Protein AF-A0A177WRK8-F1 (afdb_monomer)

Structure (mmCIF, N/CA/C/O backbone):
data_AF-A0A177WRK8-F1
#
_entry.id   AF-A0A177WRK8-F1
#
loop_
_atom_site.group_PDB
_atom_site.id
_atom_site.type_symbol
_atom_site.label_atom_id
_atom_site.label_alt_id
_atom_site.label_comp_id
_atom_site.label_asym_id
_atom_site.label_entity_id
_atom_site.label_seq_id
_atom_site.pdbx_PDB_ins_code
_atom_site.Cartn_x
_atom_site.Cartn_y
_atom_site.Cartn_z
_atom_site.occupancy
_atom_site.B_iso_or_equiv
_atom_site.auth_seq_id
_atom_site.auth_comp_id
_atom_site.auth_asym_id
_atom_site.auth_atom_id
_atom_site.pdbx_PDB_model_num
ATOM 1 N N . MET A 1 1 ? 26.943 22.072 -4.163 1.00 56.62 1 MET A N 1
ATOM 2 C CA . MET A 1 1 ? 25.562 22.536 -4.435 1.00 56.62 1 MET A CA 1
ATOM 3 C C . MET A 1 1 ? 25.275 22.579 -5.939 1.00 56.62 1 MET A C 1
ATOM 5 O O . MET A 1 1 ? 24.301 21.960 -6.337 1.00 56.62 1 MET A O 1
ATOM 9 N N . ALA A 1 2 ? 26.162 23.154 -6.769 1.00 59.19 2 ALA A N 1
ATOM 10 C CA . ALA A 1 2 ? 26.067 23.141 -8.243 1.00 59.19 2 ALA A CA 1
ATOM 11 C C . ALA A 1 2 ? 25.818 21.743 -8.858 1.00 59.19 2 ALA A C 1
ATOM 13 O O . ALA A 1 2 ? 24.831 21.548 -9.555 1.00 59.19 2 ALA A O 1
ATOM 14 N N . CYS A 1 3 ? 26.596 20.730 -8.455 1.00 67.50 3 CYS A N 1
ATOM 15 C CA . CYS A 1 3 ? 26.455 19.350 -8.950 1.00 67.50 3 CYS A CA 1
ATOM 16 C C . CYS A 1 3 ? 25.065 18.708 -8.704 1.00 67.50 3 CYS A C 1
ATOM 18 O O . CYS A 1 3 ? 24.633 17.855 -9.474 1.00 67.50 3 CYS A O 1
ATOM 20 N N . LYS A 1 4 ? 24.327 19.103 -7.650 1.00 73.62 4 LYS A N 1
ATOM 21 C CA . LYS A 1 4 ? 22.966 18.576 -7.406 1.00 73.62 4 LYS A CA 1
ATOM 22 C C . LYS A 1 4 ? 21.934 19.202 -8.348 1.00 73.62 4 LYS A C 1
ATOM 24 O O . LYS A 1 4 ? 21.029 18.505 -8.789 1.00 73.62 4 LYS A O 1
ATOM 29 N N . ILE A 1 5 ? 22.088 20.491 -8.654 1.00 78.62 5 ILE A N 1
ATOM 30 C CA . ILE A 1 5 ? 21.199 21.219 -9.568 1.00 78.62 5 ILE A CA 1
ATOM 31 C C . ILE A 1 5 ? 21.404 20.715 -10.998 1.00 78.62 5 ILE A C 1
ATOM 33 O O . ILE A 1 5 ? 20.427 20.397 -11.666 1.00 78.62 5 ILE A O 1
ATOM 37 N N . GLU A 1 6 ? 22.656 20.536 -11.420 1.00 81.06 6 GLU A N 1
ATOM 38 C CA . GLU A 1 6 ? 22.997 19.972 -12.734 1.00 81.06 6 GLU A CA 1
ATOM 39 C C . GLU A 1 6 ? 22.408 18.567 -12.927 1.00 81.06 6 GLU A C 1
ATOM 41 O O . GLU A 1 6 ? 21.813 18.281 -13.961 1.00 81.06 6 GLU A O 1
ATOM 46 N N . ARG A 1 7 ? 22.493 17.700 -11.907 1.00 79.62 7 ARG A N 1
ATOM 47 C CA . ARG A 1 7 ? 21.877 16.361 -11.948 1.00 79.62 7 ARG A CA 1
ATOM 48 C C . ARG A 1 7 ? 20.354 16.416 -12.051 1.00 79.62 7 ARG A C 1
ATOM 50 O O . ARG A 1 7 ? 19.774 15.654 -12.816 1.00 79.62 7 ARG A O 1
ATOM 57 N N . ALA A 1 8 ? 19.708 17.307 -11.300 1.00 80.69 8 ALA A N 1
ATOM 58 C CA . ALA A 1 8 ? 18.258 17.475 -11.359 1.00 80.69 8 ALA A CA 1
ATOM 59 C C . ALA A 1 8 ? 17.800 18.015 -12.726 1.00 80.69 8 ALA A C 1
ATOM 61 O O . ALA A 1 8 ? 16.810 17.535 -13.272 1.00 80.69 8 ALA A O 1
ATOM 62 N N . GLN A 1 9 ? 18.550 18.952 -13.312 1.00 83.69 9 GLN A N 1
ATOM 63 C CA . GLN A 1 9 ? 18.299 19.461 -14.663 1.00 83.69 9 GLN A CA 1
ATOM 64 C C . GLN A 1 9 ? 18.492 18.380 -15.728 1.00 83.69 9 GLN A C 1
ATOM 66 O O . GLN A 1 9 ? 17.646 18.248 -16.608 1.00 83.69 9 GLN A O 1
ATOM 71 N N . ALA A 1 10 ? 19.554 17.575 -15.627 1.00 82.69 10 ALA A N 1
ATOM 72 C CA . ALA A 1 10 ? 19.783 16.448 -16.527 1.00 82.69 10 ALA A CA 1
ATOM 73 C C . ALA A 1 10 ? 18.657 15.405 -16.430 1.00 82.69 10 ALA A C 1
ATOM 75 O O . ALA A 1 10 ? 18.170 14.934 -17.452 1.00 82.69 10 ALA A O 1
ATOM 76 N N . GLY A 1 11 ? 18.188 15.091 -15.217 1.00 82.81 11 GLY A N 1
ATOM 77 C CA . GLY A 1 11 ? 17.039 14.207 -15.011 1.00 82.81 11 GLY A CA 1
ATOM 78 C C . GLY A 1 11 ? 15.747 14.758 -15.621 1.00 82.81 11 GLY A C 1
ATOM 79 O O . GLY A 1 11 ? 15.029 14.026 -16.296 1.00 82.81 11 GLY A O 1
ATOM 80 N N . TYR A 1 12 ? 15.478 16.055 -15.444 1.00 84.12 12 TYR A N 1
ATOM 81 C CA . TYR A 1 12 ? 14.313 16.714 -16.038 1.00 84.12 12 TYR A CA 1
ATOM 82 C C . TYR A 1 12 ? 14.371 16.729 -17.571 1.00 84.12 12 TYR A C 1
ATOM 84 O O . TYR A 1 12 ? 13.394 16.377 -18.225 1.00 84.12 12 TYR A O 1
ATOM 92 N N . ALA A 1 13 ? 15.520 17.085 -18.151 1.00 85.38 13 ALA A N 1
ATOM 93 C CA . ALA A 1 13 ? 15.722 17.039 -19.597 1.00 85.38 13 ALA A CA 1
ATOM 94 C C . ALA A 1 13 ? 15.538 15.615 -20.135 1.00 85.38 13 ALA A C 1
ATOM 96 O O . ALA A 1 13 ? 14.883 15.424 -21.157 1.00 85.38 13 ALA A O 1
ATOM 97 N N . ALA A 1 14 ? 16.048 14.617 -19.408 1.00 85.12 14 ALA A N 1
ATOM 98 C CA . ALA A 1 14 ? 15.935 13.235 -19.828 1.00 85.12 14 ALA A CA 1
ATOM 99 C C . ALA A 1 14 ? 14.491 12.718 -19.818 1.00 85.12 14 ALA A C 1
ATOM 101 O O . ALA A 1 14 ? 14.086 11.992 -20.723 1.00 85.12 14 ALA A O 1
ATOM 102 N N . LEU A 1 15 ? 13.707 13.132 -18.821 1.00 85.12 15 LEU A N 1
ATOM 103 C CA . LEU A 1 15 ? 12.277 12.855 -18.759 1.00 85.12 15 LEU A CA 1
ATOM 104 C C . LEU A 1 15 ? 11.545 13.467 -19.960 1.00 85.12 15 LEU A C 1
ATOM 106 O O . LEU A 1 15 ? 10.797 12.766 -20.630 1.00 85.12 15 LEU A O 1
ATOM 110 N N . GLN A 1 16 ? 11.790 14.743 -20.270 1.00 86.94 16 GLN A N 1
ATOM 111 C CA . GLN A 1 16 ? 11.165 15.417 -21.417 1.00 86.94 16 GLN A CA 1
ATOM 112 C C . GLN A 1 16 ? 11.519 14.736 -22.748 1.00 86.94 16 GLN A C 1
ATOM 114 O O . GLN A 1 16 ? 10.650 14.534 -23.595 1.00 86.94 16 GLN A O 1
ATOM 119 N N . GLU A 1 17 ? 12.779 14.327 -22.918 1.00 88.00 17 GLU A N 1
ATOM 120 C CA . GLU A 1 17 ? 13.219 13.585 -24.099 1.00 88.00 17 GLU A CA 1
ATOM 121 C C . GLU A 1 17 ? 12.503 12.232 -24.223 1.00 88.00 17 GLU A C 1
ATOM 123 O O . GLU A 1 17 ? 11.958 11.935 -25.287 1.00 88.00 17 GLU A O 1
ATOM 128 N N . ALA A 1 18 ? 12.434 11.446 -23.145 1.00 85.06 18 ALA A N 1
ATOM 129 C CA . ALA A 1 18 ? 11.716 10.171 -23.143 1.00 85.06 18 ALA A CA 1
ATOM 130 C C . ALA A 1 18 ? 10.221 10.351 -23.458 1.00 85.06 18 ALA A C 1
ATOM 132 O O . ALA A 1 18 ? 9.654 9.605 -24.253 1.00 85.06 18 ALA A O 1
ATOM 133 N N . LEU A 1 19 ? 9.576 11.387 -22.915 1.00 86.38 19 LEU A N 1
ATOM 134 C CA . LEU A 1 19 ? 8.173 11.688 -23.218 1.00 86.38 19 LEU A CA 1
ATOM 135 C C . LEU A 1 19 ? 7.946 12.059 -24.686 1.00 86.38 19 LEU A C 1
ATOM 137 O O . LEU A 1 19 ? 6.900 11.732 -25.233 1.00 86.38 19 LEU A O 1
ATOM 141 N N . SER A 1 20 ? 8.918 12.702 -25.335 1.00 86.69 20 SER A N 1
ATOM 142 C CA . SER A 1 20 ? 8.835 13.030 -26.765 1.00 86.69 20 SER A CA 1
ATOM 143 C C . SER A 1 20 ? 9.059 11.838 -27.701 1.00 86.69 20 SER A C 1
ATOM 145 O O . SER A 1 20 ? 8.644 11.891 -28.858 1.00 86.69 20 SER A O 1
ATOM 147 N N . LYS A 1 21 ? 9.735 10.787 -27.221 1.00 85.94 21 LYS A N 1
ATOM 148 C CA . LYS A 1 21 ? 10.104 9.597 -28.006 1.00 85.94 21 LYS A CA 1
ATOM 149 C C . LYS A 1 21 ? 9.149 8.423 -27.818 1.00 85.94 21 LYS A C 1
ATOM 151 O O . LYS A 1 21 ? 9.147 7.507 -28.634 1.00 85.94 21 LYS A O 1
ATOM 156 N N . THR A 1 22 ? 8.337 8.461 -26.768 1.00 83.12 22 THR A N 1
ATOM 157 C CA . THR A 1 22 ? 7.429 7.380 -26.379 1.00 83.12 22 THR A CA 1
ATOM 158 C C . THR A 1 22 ? 5.970 7.804 -26.498 1.00 83.12 22 THR A C 1
ATOM 160 O O . THR A 1 22 ? 5.644 8.986 -26.579 1.00 83.12 22 THR A O 1
ATOM 163 N N . THR A 1 23 ? 5.061 6.833 -26.442 1.00 84.69 23 THR A N 1
ATOM 164 C CA . THR A 1 23 ? 3.612 7.079 -26.365 1.00 84.69 23 THR A CA 1
ATOM 165 C C . THR A 1 23 ? 3.119 7.288 -24.929 1.00 84.69 23 THR A C 1
ATOM 167 O O . THR A 1 23 ? 1.916 7.405 -24.706 1.00 84.69 23 THR A O 1
ATOM 170 N N . ILE A 1 24 ? 4.012 7.370 -23.928 1.00 85.31 24 ILE A N 1
ATOM 171 C CA . ILE A 1 24 ? 3.623 7.440 -22.506 1.00 85.31 24 ILE A CA 1
ATOM 172 C C . ILE A 1 24 ? 2.673 8.621 -22.248 1.00 85.31 24 ILE A C 1
ATOM 174 O O . ILE A 1 24 ? 1.705 8.475 -21.502 1.00 85.31 24 ILE A O 1
ATOM 178 N N . MET A 1 25 ? 2.890 9.774 -22.895 1.00 86.94 25 MET A N 1
ATOM 179 C CA . MET A 1 25 ? 2.026 10.950 -22.719 1.00 86.94 25 MET A CA 1
ATOM 180 C C . MET A 1 25 ? 0.551 10.688 -23.055 1.00 86.94 25 MET A C 1
ATOM 182 O O . MET A 1 25 ? -0.331 11.349 -22.501 1.00 86.94 25 MET A O 1
ATOM 186 N N . GLU A 1 26 ? 0.253 9.739 -23.939 1.00 88.56 26 GLU A N 1
ATOM 187 C CA . GLU A 1 26 ? -1.121 9.382 -24.302 1.00 88.56 26 GLU A CA 1
ATOM 188 C C . GLU A 1 26 ? -1.837 8.661 -23.153 1.00 88.56 26 GLU A C 1
ATOM 190 O O . GLU A 1 26 ? -3.040 8.845 -22.968 1.00 88.56 26 GLU A O 1
ATOM 195 N N . HIS A 1 27 ? -1.083 7.930 -22.331 1.00 88.06 27 HIS A N 1
ATOM 196 C CA . HIS A 1 27 ? -1.581 7.131 -21.211 1.00 88.06 27 HIS A CA 1
ATOM 197 C C . HIS A 1 27 ? -1.542 7.854 -19.859 1.00 88.06 27 HIS A C 1
ATOM 199 O O . HIS A 1 27 ? -2.111 7.361 -18.889 1.00 88.06 27 HIS A O 1
ATOM 205 N N . MET A 1 28 ? -0.904 9.024 -19.791 1.00 89.62 28 MET A N 1
ATOM 206 C CA . MET A 1 28 ? -0.850 9.826 -18.570 1.00 89.62 28 MET A CA 1
ATOM 207 C C . MET A 1 28 ? -2.206 10.421 -18.200 1.00 89.62 28 MET A C 1
ATOM 209 O O . MET A 1 28 ? -2.956 10.908 -19.064 1.00 89.62 28 MET A O 1
ATOM 213 N N . THR A 1 29 ? -2.469 10.492 -16.899 1.00 89.56 29 THR A N 1
ATOM 214 C CA . THR A 1 29 ? -3.657 11.167 -16.382 1.00 89.56 29 THR A CA 1
ATOM 215 C C . THR A 1 29 ? -3.557 12.681 -16.493 1.00 89.56 29 THR A C 1
ATOM 217 O O . THR A 1 29 ? -2.502 13.257 -16.773 1.00 89.56 29 THR A O 1
ATOM 220 N N . LEU A 1 30 ? -4.685 13.360 -16.275 1.00 89.25 30 LEU A N 1
ATOM 221 C CA . LEU A 1 30 ? -4.719 14.822 -16.257 1.00 89.25 30 LEU A CA 1
ATOM 222 C C . LEU A 1 30 ? -3.813 15.393 -15.160 1.00 89.25 30 LEU A C 1
ATOM 224 O O . LEU A 1 30 ? -3.148 16.402 -15.391 1.00 89.25 30 LEU A O 1
ATOM 228 N N . ASN A 1 31 ? -3.739 14.725 -14.006 1.00 86.69 31 ASN A N 1
ATOM 229 C CA . ASN A 1 31 ? -2.892 15.143 -12.892 1.00 86.69 31 ASN A CA 1
ATOM 230 C C . ASN A 1 31 ? -1.401 15.000 -13.229 1.00 86.69 31 ASN A C 1
ATOM 232 O O . ASN A 1 31 ? -0.624 15.928 -13.005 1.00 86.69 31 ASN A O 1
ATOM 236 N N . GLU A 1 32 ? -1.005 13.875 -13.829 1.00 88.19 32 GLU A N 1
ATOM 237 C CA . GLU A 1 32 ? 0.378 13.636 -14.262 1.00 88.19 32 GLU A CA 1
ATOM 238 C C . GLU A 1 32 ? 0.806 14.641 -15.339 1.00 88.19 32 GLU A C 1
ATOM 240 O O . GLU A 1 32 ? 1.871 15.254 -15.237 1.00 88.19 32 GLU A O 1
ATOM 245 N N . LYS A 1 33 ? -0.062 14.893 -16.329 1.00 89.38 33 LYS A N 1
ATOM 246 C CA . LYS A 1 33 ? 0.166 15.907 -17.371 1.00 89.38 33 LYS A CA 1
ATOM 247 C C . LYS A 1 33 ? 0.335 17.300 -16.774 1.00 89.38 33 LYS A C 1
ATOM 249 O O . LYS A 1 33 ? 1.278 18.001 -17.137 1.00 89.38 33 LYS A O 1
ATOM 254 N N . ALA A 1 34 ? -0.542 17.692 -15.850 1.00 88.56 34 ALA A N 1
ATOM 255 C CA . ALA A 1 34 ? -0.470 18.994 -15.195 1.00 88.56 34 ALA A CA 1
ATOM 256 C C . ALA A 1 34 ? 0.845 19.170 -14.419 1.00 88.56 34 ALA A C 1
ATOM 258 O O . ALA A 1 34 ? 1.453 20.239 -14.475 1.00 88.56 34 ALA A O 1
ATOM 259 N N . LEU A 1 35 ? 1.318 18.119 -13.743 1.00 87.50 35 LEU A N 1
ATOM 260 C CA . LEU A 1 35 ? 2.579 18.150 -13.007 1.00 87.50 35 LEU A CA 1
ATOM 261 C C . LEU A 1 35 ? 3.792 18.309 -13.938 1.00 87.50 35 LEU A C 1
ATOM 263 O O . LEU A 1 35 ? 4.693 19.103 -13.657 1.00 87.50 35 LEU A O 1
ATOM 267 N N . LEU A 1 36 ? 3.806 17.593 -15.062 1.00 85.75 36 LEU A N 1
ATOM 268 C CA . LEU A 1 36 ? 4.903 17.618 -16.038 1.00 85.75 36 LEU A CA 1
ATOM 269 C C . LEU A 1 36 ? 4.973 18.908 -16.857 1.00 85.75 36 LEU A C 1
ATOM 271 O O . LEU A 1 36 ? 6.029 19.232 -17.396 1.00 85.75 36 LEU A O 1
ATOM 275 N N . GLN A 1 37 ? 3.868 19.649 -16.936 1.00 87.12 37 GLN A N 1
ATOM 276 C CA . GLN A 1 37 ? 3.818 20.972 -17.558 1.00 87.12 37 GLN A CA 1
ATOM 277 C C . GLN A 1 37 ? 4.362 22.084 -16.651 1.00 87.12 37 GLN A C 1
ATOM 279 O O . GLN A 1 37 ? 4.615 23.193 -17.130 1.00 87.12 37 GLN A O 1
ATOM 284 N N . LYS A 1 38 ? 4.554 21.824 -15.349 1.00 88.00 38 LYS A N 1
ATOM 285 C CA . LYS A 1 38 ? 5.164 22.802 -14.444 1.00 88.00 38 LYS A CA 1
ATOM 286 C C . LYS A 1 38 ? 6.634 23.015 -14.791 1.00 88.00 38 LYS A C 1
ATOM 288 O O . LYS A 1 38 ? 7.357 22.092 -15.155 1.00 88.00 38 LYS A O 1
ATOM 293 N N . GLN A 1 39 ? 7.086 24.255 -14.634 1.00 87.12 39 GLN A N 1
ATOM 294 C CA . GLN A 1 39 ? 8.479 24.617 -14.856 1.00 87.12 39 GLN A CA 1
ATOM 295 C C . GLN A 1 39 ? 9.412 23.872 -13.884 1.00 87.12 39 GLN A C 1
ATOM 297 O O . GLN A 1 39 ? 9.092 23.644 -12.718 1.00 87.12 39 GLN A O 1
ATOM 302 N N . PHE A 1 40 ? 10.614 23.526 -14.351 1.00 85.25 40 PHE A N 1
ATOM 303 C CA . PHE A 1 40 ? 11.642 22.947 -13.489 1.00 85.25 40 PHE A CA 1
ATOM 304 C C . PHE A 1 40 ? 11.870 23.803 -12.232 1.00 85.25 40 PHE A C 1
ATOM 306 O O . PHE A 1 40 ? 12.079 25.014 -12.318 1.00 85.25 40 PHE A O 1
ATOM 313 N N . GLY A 1 41 ? 11.862 23.155 -11.066 1.00 85.19 41 GLY A N 1
ATOM 314 C CA . GLY A 1 41 ? 12.078 23.809 -9.776 1.00 85.19 41 GLY A CA 1
ATOM 315 C C . GLY A 1 41 ? 10.854 24.521 -9.193 1.00 85.19 41 GLY A C 1
ATOM 316 O O . GLY A 1 41 ? 10.994 25.141 -8.143 1.00 85.19 41 GLY A O 1
ATOM 317 N N . THR A 1 42 ? 9.675 24.432 -9.824 1.00 89.69 42 THR A N 1
ATOM 318 C CA . THR A 1 42 ? 8.430 25.031 -9.301 1.00 89.69 42 THR A CA 1
ATOM 319 C C . THR A 1 42 ? 7.454 24.017 -8.708 1.00 89.69 42 THR A C 1
ATOM 321 O O . THR A 1 42 ? 6.344 24.389 -8.332 1.00 89.69 42 THR A O 1
ATOM 324 N N . TRP A 1 43 ? 7.858 22.747 -8.609 1.00 87.88 43 TRP A N 1
ATOM 325 C CA . TRP A 1 43 ? 7.095 21.738 -7.881 1.00 87.88 43 TRP A CA 1
ATOM 326 C C . TRP A 1 43 ? 7.069 22.084 -6.395 1.00 87.88 43 TRP A C 1
ATOM 328 O O . TRP A 1 43 ? 8.117 22.220 -5.757 1.00 87.88 43 TRP A O 1
ATOM 338 N N . ASP A 1 44 ? 5.868 22.215 -5.851 1.00 89.19 44 ASP A N 1
ATOM 339 C CA . ASP A 1 44 ? 5.661 22.461 -4.435 1.00 89.19 44 ASP A CA 1
ATOM 340 C C . ASP A 1 44 ? 5.604 21.133 -3.673 1.00 89.19 44 ASP A C 1
ATOM 342 O O . ASP A 1 44 ? 4.892 20.201 -4.042 1.00 89.19 44 ASP A O 1
ATOM 346 N N . ILE A 1 45 ? 6.364 21.027 -2.584 1.00 86.19 45 ILE A N 1
ATOM 347 C CA . ILE A 1 45 ? 6.456 19.766 -1.840 1.00 86.19 45 ILE A CA 1
ATOM 348 C C . ILE A 1 45 ? 5.099 19.400 -1.230 1.00 86.19 45 ILE A C 1
ATOM 350 O O . ILE A 1 45 ? 4.699 18.238 -1.288 1.00 86.19 45 ILE A O 1
ATOM 354 N N . ALA A 1 46 ? 4.394 20.376 -0.655 1.00 85.00 46 ALA A N 1
ATOM 355 C CA . ALA A 1 46 ? 3.177 20.134 0.112 1.00 85.00 46 ALA A CA 1
ATOM 356 C C . ALA A 1 46 ? 1.983 19.737 -0.766 1.00 85.00 46 ALA A C 1
ATOM 358 O O . ALA A 1 46 ? 1.128 18.975 -0.318 1.00 85.00 46 ALA A O 1
ATOM 359 N N . THR A 1 47 ? 1.925 20.243 -1.996 1.00 84.12 47 THR A N 1
ATOM 360 C CA . THR A 1 47 ? 0.808 20.027 -2.922 1.00 84.12 47 THR A CA 1
ATOM 361 C C . THR A 1 47 ? 1.142 19.041 -4.034 1.00 84.12 47 THR A C 1
ATOM 363 O O . THR A 1 47 ? 0.346 18.143 -4.286 1.00 84.12 47 THR A O 1
ATOM 366 N N . ASP A 1 48 ? 2.315 19.148 -4.660 1.00 87.06 48 ASP A N 1
ATOM 367 C CA . ASP A 1 48 ? 2.665 18.326 -5.820 1.00 87.06 48 ASP A CA 1
ATOM 368 C C . ASP A 1 48 ? 3.277 16.993 -5.405 1.00 87.06 48 ASP A C 1
ATOM 370 O O . ASP A 1 48 ? 2.786 15.930 -5.778 1.00 87.06 48 ASP A O 1
ATOM 374 N N . ILE A 1 49 ? 4.344 17.036 -4.602 1.00 84.62 49 ILE A N 1
ATOM 375 C CA . ILE A 1 49 ? 5.099 15.827 -4.250 1.00 84.62 49 ILE A CA 1
ATOM 376 C C . ILE A 1 49 ? 4.286 14.925 -3.331 1.00 84.62 49 ILE A C 1
ATOM 378 O O . ILE A 1 49 ? 4.181 13.729 -3.590 1.00 84.62 49 ILE A O 1
ATOM 382 N N . VAL A 1 50 ? 3.681 15.484 -2.279 1.00 82.44 50 VAL A N 1
ATOM 383 C CA . VAL A 1 50 ? 2.873 14.708 -1.324 1.00 82.44 50 VAL A CA 1
ATOM 384 C C . VAL A 1 50 ? 1.698 14.005 -2.011 1.00 82.44 50 VAL A C 1
ATOM 386 O O . VAL A 1 50 ? 1.351 12.895 -1.609 1.00 82.44 50 VAL A O 1
ATOM 389 N N . ALA A 1 51 ? 1.118 14.596 -3.062 1.00 78.06 51 ALA A N 1
ATOM 390 C CA . ALA A 1 51 ? 0.022 13.980 -3.807 1.00 78.06 51 ALA A CA 1
ATOM 391 C C . ALA A 1 51 ? 0.454 12.718 -4.572 1.00 78.06 51 ALA A C 1
ATOM 393 O O . ALA A 1 51 ? -0.330 11.779 -4.693 1.00 78.06 51 ALA A O 1
ATOM 394 N N . ILE A 1 52 ? 1.701 12.666 -5.054 1.00 84.06 52 ILE A N 1
ATOM 395 C CA . ILE A 1 52 ? 2.201 11.549 -5.870 1.00 84.06 52 ILE A CA 1
ATOM 396 C C . ILE A 1 52 ? 3.194 10.638 -5.146 1.00 84.06 52 ILE A C 1
ATOM 398 O O . ILE A 1 52 ? 3.540 9.591 -5.680 1.00 84.06 52 ILE A O 1
ATOM 402 N N . GLN A 1 53 ? 3.665 10.985 -3.945 1.00 84.50 53 GLN A N 1
ATOM 403 C CA . GLN A 1 53 ? 4.755 10.253 -3.286 1.00 84.50 53 GLN A CA 1
ATOM 404 C C . GLN A 1 53 ? 4.444 8.761 -3.092 1.00 84.50 53 GLN A C 1
ATOM 406 O O . GLN A 1 53 ? 5.329 7.921 -3.232 1.00 84.50 53 GLN A O 1
ATOM 411 N N . ASN A 1 54 ? 3.177 8.412 -2.846 1.00 87.50 54 ASN A N 1
ATOM 412 C CA . ASN A 1 54 ? 2.770 7.022 -2.630 1.00 87.50 54 ASN A CA 1
ATOM 413 C C . ASN A 1 54 ? 2.667 6.227 -3.941 1.00 87.50 54 ASN A C 1
ATOM 415 O O . ASN A 1 54 ? 2.497 5.011 -3.903 1.00 87.50 54 ASN A O 1
ATOM 419 N N . ARG A 1 55 ? 2.812 6.873 -5.109 1.00 90.69 55 ARG A N 1
ATOM 420 C CA . ARG A 1 55 ? 2.887 6.184 -6.405 1.00 90.69 55 ARG A CA 1
ATOM 421 C C . ARG A 1 55 ? 4.085 5.247 -6.486 1.00 90.69 55 ARG A C 1
ATOM 423 O O . ARG A 1 55 ? 4.030 4.309 -7.267 1.00 90.69 55 ARG A O 1
ATOM 430 N N . TRP A 1 56 ? 5.118 5.441 -5.664 1.00 93.69 56 TRP A N 1
ATOM 431 C CA . TRP A 1 56 ? 6.210 4.475 -5.536 1.00 93.69 56 TRP A CA 1
ATOM 432 C C . TRP A 1 56 ? 5.737 3.114 -5.023 1.00 93.69 56 TRP A C 1
ATOM 434 O O . TRP A 1 56 ? 6.189 2.088 -5.526 1.00 93.69 56 TRP A O 1
ATOM 444 N N . GLU A 1 57 ? 4.769 3.093 -4.103 1.00 96.38 57 GLU A N 1
ATOM 445 C CA . GLU A 1 57 ? 4.154 1.848 -3.643 1.00 96.38 57 GLU A CA 1
ATOM 446 C C . GLU A 1 57 ? 3.330 1.205 -4.756 1.00 96.38 57 GLU A C 1
ATOM 448 O O . GLU A 1 57 ? 3.481 0.016 -5.023 1.00 96.38 57 GLU A O 1
ATOM 453 N N . SER A 1 58 ? 2.521 1.996 -5.468 1.00 96.19 58 SER A N 1
ATOM 454 C CA . SER A 1 58 ? 1.767 1.497 -6.621 1.00 96.19 58 SER A CA 1
ATOM 455 C C . SER A 1 58 ? 2.693 0.961 -7.720 1.00 96.19 58 SER A C 1
ATOM 457 O O . SER A 1 58 ? 2.440 -0.111 -8.258 1.00 96.19 58 SER A O 1
ATOM 459 N N . PHE A 1 59 ? 3.796 1.652 -8.017 1.00 95.38 59 PHE A N 1
ATOM 460 C CA . PHE A 1 59 ? 4.790 1.215 -8.995 1.00 95.38 59 PHE A CA 1
ATOM 461 C C . PHE A 1 59 ? 5.442 -0.108 -8.585 1.00 95.38 59 PHE A C 1
ATOM 463 O O . PHE A 1 59 ? 5.507 -1.021 -9.404 1.00 95.38 59 PHE A O 1
ATOM 470 N N . GLY A 1 60 ? 5.839 -0.243 -7.314 1.00 97.06 60 GLY A N 1
ATOM 471 C CA . GLY A 1 60 ? 6.351 -1.494 -6.755 1.00 97.06 60 GLY A CA 1
ATOM 472 C C . GLY A 1 60 ? 5.380 -2.662 -6.928 1.00 97.06 60 GLY A C 1
ATOM 473 O O . GLY A 1 60 ? 5.785 -3.732 -7.380 1.00 97.06 60 GLY A O 1
ATOM 474 N N . MET A 1 61 ? 4.088 -2.443 -6.665 1.00 97.69 61 MET A N 1
ATOM 475 C CA . MET A 1 61 ? 3.050 -3.459 -6.880 1.00 97.69 61 MET A CA 1
ATOM 476 C C . MET A 1 61 ? 2.885 -3.837 -8.354 1.00 97.69 61 MET A C 1
ATOM 478 O O . MET A 1 61 ? 2.760 -5.019 -8.666 1.00 97.69 61 MET A O 1
ATOM 482 N N . LEU A 1 62 ? 2.903 -2.861 -9.267 1.00 95.69 62 LEU A N 1
ATOM 483 C CA . LEU A 1 62 ? 2.767 -3.122 -10.701 1.00 95.69 62 LEU A CA 1
ATOM 484 C C . LEU A 1 62 ? 3.953 -3.927 -11.242 1.00 95.69 62 LEU A C 1
ATOM 486 O O . LEU A 1 62 ? 3.754 -4.905 -11.958 1.00 95.69 62 LEU A O 1
ATOM 490 N N . ILE A 1 63 ? 5.186 -3.575 -10.870 1.00 95.19 63 ILE A N 1
ATOM 491 C CA . ILE A 1 63 ? 6.361 -4.321 -11.340 1.00 95.19 63 ILE A CA 1
ATOM 492 C C . ILE A 1 63 ? 6.525 -5.673 -10.634 1.00 95.19 63 ILE A C 1
ATOM 494 O O . ILE A 1 63 ? 7.114 -6.593 -11.204 1.00 95.19 63 ILE A O 1
ATOM 498 N N . TRP A 1 64 ? 5.977 -5.828 -9.426 1.00 96.94 64 TRP A N 1
ATOM 499 C CA . TRP A 1 64 ? 5.815 -7.135 -8.791 1.00 96.94 64 TRP A CA 1
ATOM 500 C C . TRP A 1 64 ? 4.811 -8.011 -9.553 1.00 96.94 64 TRP A C 1
ATOM 502 O O . TRP A 1 64 ? 5.109 -9.170 -9.840 1.00 96.94 64 TRP A O 1
ATOM 512 N N . ALA A 1 65 ? 3.665 -7.455 -9.961 1.00 96.44 65 ALA A N 1
ATOM 513 C CA . ALA A 1 65 ? 2.678 -8.173 -10.769 1.00 96.44 65 ALA A CA 1
ATOM 514 C C . ALA A 1 65 ? 3.253 -8.617 -12.129 1.00 96.44 65 ALA A C 1
ATOM 516 O O . ALA A 1 65 ? 2.814 -9.627 -12.681 1.00 96.44 65 ALA A O 1
ATOM 517 N N . LEU A 1 66 ? 4.270 -7.896 -12.618 1.00 94.88 66 LEU A N 1
ATOM 518 C CA . LEU A 1 66 ? 5.052 -8.219 -13.815 1.00 94.88 66 LEU A CA 1
ATOM 519 C C . LEU A 1 66 ? 6.268 -9.147 -13.560 1.00 94.88 66 LEU A C 1
ATOM 521 O O . LEU A 1 66 ? 7.157 -9.283 -14.408 1.00 94.88 66 LEU A O 1
ATOM 525 N N . CYS A 1 67 ? 6.363 -9.745 -12.368 1.00 94.31 67 CYS A N 1
ATOM 526 C CA . CYS A 1 67 ? 7.464 -10.610 -11.928 1.00 94.31 67 CYS A CA 1
ATOM 527 C C . CYS A 1 67 ? 8.875 -9.994 -12.057 1.00 94.31 67 CYS A C 1
ATOM 529 O O . CYS A 1 67 ? 9.868 -10.724 -12.068 1.00 94.31 67 CYS A O 1
ATOM 531 N N . ILE A 1 68 ? 8.989 -8.663 -12.133 1.00 93.62 68 ILE A N 1
ATOM 532 C CA . ILE A 1 68 ? 10.278 -7.956 -12.166 1.00 93.62 68 ILE A CA 1
ATOM 533 C C . ILE A 1 68 ? 10.867 -7.916 -10.754 1.00 93.62 68 ILE A C 1
ATOM 535 O O . ILE A 1 68 ? 12.032 -8.247 -10.531 1.00 93.62 68 ILE A O 1
ATOM 539 N N . VAL A 1 69 ? 10.035 -7.539 -9.782 1.00 93.75 69 VAL A N 1
ATOM 540 C CA . VAL A 1 69 ? 10.357 -7.621 -8.357 1.00 93.75 69 VAL A CA 1
ATOM 541 C C . VAL A 1 69 ? 9.728 -8.887 -7.793 1.00 93.75 69 VAL A C 1
ATOM 543 O O . VAL A 1 69 ? 8.544 -9.139 -7.984 1.00 93.75 69 VAL A O 1
ATOM 546 N N . LYS A 1 70 ? 10.527 -9.692 -7.091 1.00 89.31 70 LYS A N 1
ATOM 547 C CA . LYS A 1 70 ? 10.083 -10.995 -6.571 1.00 89.31 70 LYS A CA 1
ATOM 548 C C . LYS A 1 70 ? 9.319 -10.901 -5.257 1.00 89.31 70 LYS A C 1
ATOM 550 O O . LYS A 1 70 ? 8.469 -11.739 -4.986 1.00 89.31 70 LYS A O 1
ATOM 555 N N . GLU A 1 71 ? 9.636 -9.901 -4.443 1.00 91.62 71 GLU A N 1
ATOM 556 C CA . GLU A 1 71 ? 9.158 -9.805 -3.067 1.00 91.62 71 GLU A CA 1
ATOM 557 C C . GLU A 1 71 ? 8.579 -8.421 -2.793 1.00 91.62 71 GLU A C 1
ATOM 559 O O . GLU A 1 71 ? 9.158 -7.401 -3.167 1.00 91.62 71 GLU A O 1
ATOM 564 N N . ILE A 1 72 ? 7.436 -8.404 -2.112 1.00 95.06 72 ILE A N 1
ATOM 565 C CA . ILE A 1 72 ? 6.812 -7.185 -1.603 1.00 95.06 72 ILE A CA 1
ATOM 566 C C . ILE A 1 72 ? 7.334 -6.967 -0.179 1.00 95.06 72 ILE A C 1
ATOM 568 O O . ILE A 1 72 ? 7.125 -7.847 0.664 1.00 95.06 72 ILE A O 1
ATOM 572 N N . PRO A 1 73 ? 7.965 -5.819 0.126 1.00 94.00 73 PRO A N 1
ATOM 573 C CA . PRO A 1 73 ? 8.421 -5.518 1.477 1.00 94.00 73 PRO A CA 1
ATOM 574 C C . PRO A 1 73 ? 7.273 -5.568 2.488 1.00 94.00 73 PRO A C 1
ATOM 576 O O . PRO A 1 73 ? 6.173 -5.061 2.241 1.00 94.00 73 PRO A O 1
ATOM 579 N N . GLU A 1 74 ? 7.512 -6.184 3.643 1.00 89.88 74 GLU A N 1
ATOM 580 C CA . GLU A 1 74 ? 6.500 -6.263 4.694 1.00 89.88 74 GLU A CA 1
ATOM 581 C C . GLU A 1 74 ? 6.343 -4.902 5.394 1.00 89.88 74 GLU A C 1
ATOM 583 O O . GLU A 1 74 ? 7.351 -4.270 5.727 1.00 89.88 74 GLU A O 1
ATOM 588 N N . PRO A 1 75 ? 5.109 -4.424 5.649 1.00 87.81 75 PRO A N 1
ATOM 589 C CA . PRO A 1 75 ? 4.904 -3.195 6.405 1.00 87.81 75 PRO A CA 1
ATOM 590 C C . PRO A 1 75 ? 5.665 -3.211 7.747 1.00 87.81 75 PRO A C 1
ATOM 592 O O . PRO A 1 75 ? 5.678 -4.228 8.441 1.00 87.81 75 PRO A O 1
ATOM 595 N N . PRO A 1 76 ? 6.319 -2.100 8.135 1.00 89.06 76 PRO A N 1
ATOM 596 C CA . PRO A 1 76 ? 6.202 -0.752 7.575 1.00 89.06 76 PRO A CA 1
ATOM 597 C C . PRO A 1 76 ? 7.198 -0.434 6.453 1.00 89.06 76 PRO A C 1
ATOM 599 O O . PRO A 1 76 ? 7.398 0.736 6.137 1.00 89.06 76 PRO A O 1
ATOM 602 N N . GLN A 1 77 ? 7.874 -1.426 5.879 1.00 92.88 77 GLN A N 1
ATOM 603 C CA . GLN A 1 77 ? 8.860 -1.166 4.837 1.00 92.88 77 GLN A CA 1
ATOM 604 C C . GLN A 1 77 ? 8.160 -0.772 3.533 1.00 92.88 77 GLN A C 1
ATOM 606 O O . GLN A 1 77 ? 7.313 -1.510 3.023 1.00 92.88 77 GLN A O 1
ATOM 611 N N . SER A 1 78 ? 8.534 0.390 3.002 1.00 94.19 78 SER A N 1
ATOM 612 C CA . SER A 1 78 ? 8.195 0.824 1.649 1.00 94.19 78 SER A CA 1
ATOM 613 C C . SER A 1 78 ? 9.028 0.074 0.612 1.00 94.19 78 SER A C 1
ATOM 615 O O . SER A 1 78 ? 10.061 -0.522 0.938 1.00 94.19 78 SER A O 1
ATOM 617 N N . PHE A 1 79 ? 8.614 0.127 -0.654 1.00 95.88 79 PHE A N 1
ATOM 618 C CA . PHE A 1 79 ? 9.481 -0.312 -1.744 1.00 95.88 79 PHE A CA 1
ATOM 619 C C . PHE A 1 79 ? 10.722 0.594 -1.832 1.00 95.88 79 PHE A C 1
ATOM 621 O O . PHE A 1 79 ? 10.590 1.798 -2.074 1.00 95.88 79 PHE A O 1
ATOM 628 N N . PRO A 1 80 ? 11.947 0.058 -1.673 1.00 94.19 80 PRO A N 1
ATOM 629 C CA . PRO A 1 80 ? 13.153 0.865 -1.791 1.00 94.19 80 PRO A CA 1
ATOM 630 C C . PRO A 1 80 ? 13.295 1.404 -3.217 1.00 94.19 80 PRO A C 1
ATOM 632 O O . PRO A 1 80 ? 13.379 0.631 -4.169 1.00 94.19 80 PRO A O 1
ATOM 635 N N . HIS A 1 81 ? 13.388 2.727 -3.382 1.00 92.44 81 HIS A N 1
ATOM 636 C CA . HIS A 1 81 ? 13.501 3.336 -4.716 1.00 92.44 81 HIS A CA 1
ATOM 637 C C . HIS A 1 81 ? 14.693 2.780 -5.506 1.00 92.44 81 HIS A C 1
ATOM 639 O O . HIS A 1 81 ? 14.589 2.559 -6.708 1.00 92.44 81 HIS A O 1
ATOM 645 N N . GLU A 1 82 ? 15.817 2.517 -4.831 1.00 90.81 82 GLU A N 1
ATOM 646 C CA . GLU A 1 82 ? 16.997 1.905 -5.448 1.00 90.81 82 GLU A CA 1
ATOM 647 C C . GLU A 1 82 ? 16.681 0.530 -6.047 1.00 90.81 82 GLU A C 1
ATOM 649 O O . GLU A 1 82 ? 17.048 0.270 -7.191 1.00 90.81 82 GLU A O 1
ATOM 654 N N . GLN A 1 83 ? 15.945 -0.313 -5.317 1.00 92.31 83 GLN A N 1
ATOM 655 C CA . GLN A 1 83 ? 15.519 -1.619 -5.811 1.00 92.31 83 GLN A CA 1
ATOM 656 C C . GLN A 1 83 ? 14.611 -1.470 -7.034 1.00 92.31 83 GLN A C 1
ATOM 658 O O . GLN A 1 83 ? 14.784 -2.200 -8.003 1.00 92.31 83 GLN A O 1
ATOM 663 N N . LEU A 1 84 ? 13.679 -0.512 -7.024 1.00 93.50 84 LEU A N 1
ATOM 664 C CA . LEU A 1 84 ? 12.771 -0.273 -8.151 1.00 93.50 84 LEU A CA 1
ATOM 665 C C . LEU A 1 84 ? 13.532 0.177 -9.411 1.00 93.50 84 LEU A C 1
ATOM 667 O O . LEU A 1 84 ? 13.285 -0.338 -10.504 1.00 93.50 84 LEU A O 1
ATOM 671 N N . TYR A 1 85 ? 14.500 1.086 -9.268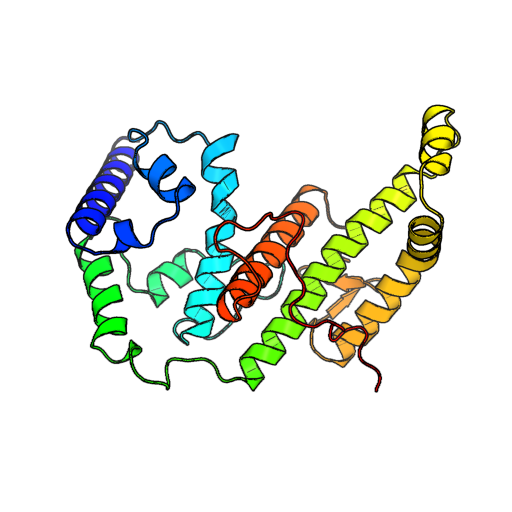 1.00 91.25 85 TYR A N 1
ATOM 672 C CA . TYR A 1 85 ? 15.358 1.503 -10.382 1.00 91.25 85 TYR A CA 1
ATOM 673 C C . TYR A 1 85 ? 16.234 0.359 -10.897 1.00 91.25 85 TYR A C 1
ATOM 675 O O . TYR A 1 85 ? 16.326 0.151 -12.104 1.00 91.25 85 TYR A O 1
ATOM 683 N N . GLN A 1 86 ? 16.846 -0.419 -10.002 1.00 91.19 86 GLN A N 1
ATOM 684 C CA . GLN A 1 86 ? 17.668 -1.568 -10.389 1.00 91.19 86 GLN A CA 1
ATOM 685 C C . GLN A 1 86 ? 16.846 -2.643 -11.102 1.00 91.19 86 GLN A C 1
ATOM 687 O O . GLN A 1 86 ? 17.298 -3.188 -12.105 1.00 91.19 86 GLN A O 1
ATOM 692 N N . ALA A 1 87 ? 15.635 -2.920 -10.617 1.00 91.69 87 ALA A N 1
ATOM 693 C CA . ALA A 1 87 ? 14.766 -3.945 -11.179 1.00 91.69 87 ALA A CA 1
ATOM 694 C C . ALA A 1 87 ? 14.263 -3.566 -12.581 1.00 91.69 87 ALA A C 1
ATOM 696 O O . ALA A 1 87 ? 14.142 -4.425 -13.447 1.00 91.69 87 ALA A O 1
ATOM 697 N N . THR A 1 88 ? 14.011 -2.277 -12.822 1.00 92.25 88 THR A N 1
ATOM 698 C CA . THR A 1 88 ? 13.550 -1.772 -14.127 1.00 92.25 88 THR A CA 1
ATOM 699 C C . THR A 1 88 ? 14.678 -1.394 -15.084 1.00 92.25 88 THR A C 1
ATOM 701 O O . THR A 1 88 ? 14.420 -1.166 -16.261 1.00 92.25 88 THR A O 1
ATOM 704 N N . ALA A 1 89 ? 15.919 -1.308 -14.597 1.00 91.94 89 ALA A N 1
ATOM 705 C CA . ALA A 1 89 ? 17.067 -0.764 -15.322 1.00 91.94 89 ALA A CA 1
ATOM 706 C C . ALA A 1 89 ? 16.867 0.673 -15.856 1.00 91.94 89 ALA A C 1
ATOM 708 O O . ALA A 1 89 ? 17.634 1.129 -16.707 1.00 91.94 89 ALA A O 1
ATOM 709 N N . ILE A 1 90 ? 15.879 1.413 -15.337 1.00 89.19 90 ILE A N 1
ATOM 710 C CA . ILE A 1 90 ? 15.679 2.829 -15.654 1.00 89.19 90 ILE A CA 1
ATOM 711 C C . ILE A 1 90 ? 16.743 3.634 -14.910 1.00 89.19 90 ILE A C 1
ATOM 713 O O . ILE A 1 90 ? 16.827 3.590 -13.681 1.00 89.19 90 ILE A O 1
ATOM 717 N N . ILE A 1 91 ? 17.548 4.401 -15.645 1.00 87.44 91 ILE A N 1
ATOM 718 C CA . ILE A 1 91 ? 18.613 5.225 -15.066 1.00 87.44 91 ILE A CA 1
ATOM 719 C C . ILE A 1 91 ? 18.234 6.702 -15.221 1.00 87.44 91 ILE A C 1
ATOM 721 O O . ILE A 1 91 ? 18.191 7.213 -16.345 1.00 87.44 91 ILE A O 1
ATOM 725 N N . PRO A 1 92 ? 17.999 7.431 -14.111 1.00 78.75 92 PRO A N 1
ATOM 726 C CA . PRO A 1 92 ? 17.727 8.862 -14.165 1.00 78.75 92 PRO A CA 1
ATOM 727 C C . PRO A 1 92 ? 18.822 9.619 -14.926 1.00 78.75 92 PRO A C 1
ATOM 729 O O . PRO A 1 92 ? 20.006 9.498 -14.613 1.00 78.75 92 PRO A O 1
ATOM 732 N N . GLY A 1 93 ? 18.421 10.417 -15.918 1.00 82.31 93 GLY A N 1
ATOM 733 C CA . GLY A 1 93 ? 19.346 11.161 -16.781 1.00 82.31 93 GLY A CA 1
ATOM 734 C C . GLY A 1 93 ? 19.734 10.452 -18.085 1.00 82.31 93 GLY A C 1
ATOM 735 O O . GLY A 1 93 ? 20.415 11.066 -18.899 1.00 82.31 93 GLY A O 1
ATOM 736 N N . PHE A 1 94 ? 19.284 9.211 -18.314 1.00 86.25 94 PHE A N 1
ATOM 737 C CA . PHE A 1 94 ? 19.510 8.462 -19.557 1.00 86.25 94 PHE A CA 1
ATOM 738 C C . PHE A 1 94 ? 18.166 8.080 -20.207 1.00 86.25 94 PHE A C 1
ATOM 740 O O . PHE A 1 94 ? 17.607 7.027 -19.891 1.00 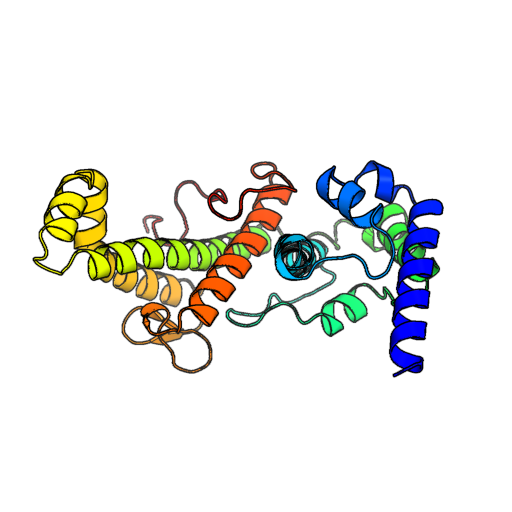86.25 94 PHE A O 1
ATOM 747 N N . PRO A 1 95 ? 17.629 8.920 -21.114 1.00 83.44 95 PRO A N 1
ATOM 748 C CA . PRO A 1 95 ? 16.286 8.767 -21.694 1.00 83.44 95 PRO A CA 1
ATOM 749 C C . PRO A 1 95 ? 16.051 7.411 -22.351 1.00 83.44 95 PRO A C 1
ATOM 751 O O . PRO A 1 95 ? 14.999 6.804 -22.186 1.00 83.44 95 PRO A O 1
ATOM 754 N N . ASN A 1 96 ? 17.071 6.910 -23.048 1.00 89.06 96 ASN A N 1
ATOM 755 C CA . ASN A 1 96 ? 17.027 5.652 -23.784 1.00 89.06 96 ASN A CA 1
ATOM 756 C C . ASN A 1 96 ? 16.732 4.441 -22.888 1.00 89.06 96 ASN A C 1
ATOM 758 O O . ASN A 1 96 ? 16.263 3.426 -23.384 1.00 89.06 96 ASN A O 1
ATOM 762 N N . THR A 1 97 ? 17.000 4.524 -21.580 1.00 90.69 97 THR A N 1
ATOM 763 C CA . THR A 1 97 ? 16.682 3.429 -20.650 1.00 90.69 97 THR A CA 1
ATOM 764 C C . THR A 1 97 ? 15.177 3.260 -20.437 1.00 90.69 97 THR A C 1
ATOM 766 O O . THR A 1 97 ? 14.729 2.145 -20.190 1.00 90.69 97 THR A O 1
ATOM 769 N N . ILE A 1 98 ? 14.390 4.331 -20.599 1.00 87.88 98 ILE A N 1
ATOM 770 C CA . ILE A 1 98 ? 12.924 4.266 -20.566 1.00 87.88 98 ILE A CA 1
ATOM 771 C C . ILE A 1 98 ? 12.416 3.568 -21.831 1.00 87.88 98 ILE A C 1
ATOM 773 O O . ILE A 1 98 ? 11.629 2.634 -21.723 1.00 87.88 98 ILE A O 1
ATOM 777 N N . ASP A 1 99 ? 12.923 3.951 -23.006 1.00 86.75 99 ASP A N 1
ATOM 778 C CA . ASP A 1 99 ? 12.569 3.308 -24.281 1.00 86.75 99 ASP A CA 1
ATOM 779 C C . ASP A 1 99 ? 12.876 1.802 -24.240 1.00 86.75 99 ASP A C 1
ATOM 781 O O . ASP A 1 99 ? 12.016 0.977 -24.534 1.00 86.75 99 ASP A O 1
ATOM 785 N N . MET A 1 100 ? 14.071 1.430 -23.763 1.00 90.75 100 MET A N 1
ATOM 786 C CA . MET A 1 100 ? 14.474 0.028 -23.6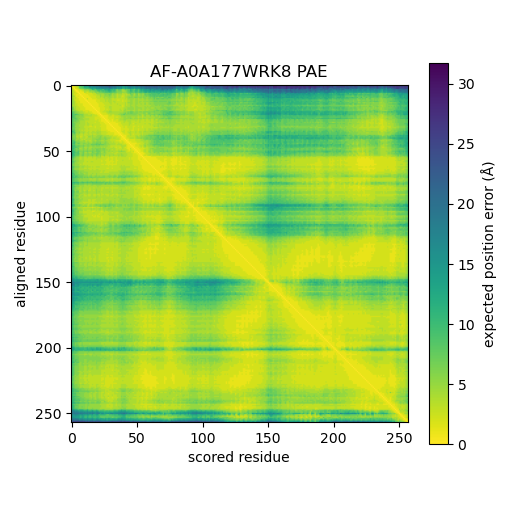06 1.00 90.75 100 MET A CA 1
ATOM 787 C C . MET A 1 100 ? 13.561 -0.752 -22.653 1.00 90.75 100 MET A C 1
ATOM 789 O O . MET A 1 100 ? 13.269 -1.922 -22.902 1.00 90.75 100 MET A O 1
ATOM 793 N N . PHE A 1 101 ? 13.118 -0.121 -21.562 1.00 91.12 101 PHE A N 1
ATOM 794 C CA . PHE A 1 101 ? 12.175 -0.733 -20.631 1.00 91.12 101 PHE A CA 1
ATOM 795 C C . PHE A 1 101 ? 10.817 -0.989 -21.297 1.00 91.12 101 PHE A C 1
ATOM 797 O O . PHE A 1 101 ? 10.247 -2.066 -21.129 1.00 91.12 101 PHE A O 1
ATOM 804 N N . LEU A 1 102 ? 10.310 -0.042 -22.090 1.00 89.38 102 LEU A N 1
ATOM 805 C CA . LEU A 1 102 ? 9.065 -0.237 -22.836 1.00 89.38 102 LEU A CA 1
ATOM 806 C C . LEU A 1 102 ? 9.213 -1.335 -23.895 1.00 89.38 102 LEU A C 1
ATOM 808 O O . LEU A 1 102 ? 8.373 -2.232 -23.955 1.00 89.38 102 LEU A O 1
ATOM 812 N N . ASP A 1 103 ? 10.293 -1.311 -24.679 1.00 90.75 103 ASP A N 1
ATOM 813 C CA . ASP A 1 103 ? 10.574 -2.300 -25.727 1.00 90.75 103 ASP A CA 1
ATOM 814 C C . ASP A 1 103 ? 10.644 -3.728 -25.172 1.00 90.75 103 ASP A C 1
ATOM 816 O O . ASP A 1 103 ? 10.153 -4.679 -25.794 1.00 90.75 103 ASP A O 1
ATOM 820 N N . TYR A 1 104 ? 11.191 -3.880 -23.964 1.00 92.50 104 TYR A N 1
ATOM 821 C CA . TYR A 1 104 ? 11.236 -5.155 -23.257 1.00 92.50 104 TYR A CA 1
ATOM 822 C C . TYR A 1 104 ? 9.840 -5.761 -23.032 1.00 92.50 104 TYR A C 1
ATOM 824 O O . TYR A 1 104 ? 9.685 -6.978 -23.167 1.00 92.50 104 TYR A O 1
ATOM 832 N N . PHE A 1 105 ? 8.828 -4.939 -22.738 1.00 89.94 105 PHE A N 1
ATOM 833 C CA . PHE A 1 105 ? 7.452 -5.394 -22.504 1.00 89.94 105 PHE A CA 1
ATOM 834 C C . PHE A 1 105 ? 6.590 -5.446 -23.766 1.00 89.94 105 PHE A C 1
ATOM 836 O O . PHE A 1 105 ? 5.682 -6.272 -23.841 1.00 89.94 105 PHE A O 1
ATOM 843 N N . THR A 1 106 ? 6.865 -4.612 -24.767 1.00 87.31 106 THR A N 1
ATOM 844 C CA . THR A 1 106 ? 6.094 -4.601 -26.019 1.00 87.31 106 THR A CA 1
ATOM 845 C C . THR A 1 106 ? 6.539 -5.689 -26.992 1.00 87.31 106 THR A C 1
ATOM 847 O O . THR A 1 106 ? 5.699 -6.276 -27.673 1.00 87.31 106 THR A O 1
ATOM 850 N N . THR A 1 107 ? 7.843 -5.975 -27.067 1.00 88.62 107 THR A N 1
ATOM 851 C CA . THR A 1 107 ? 8.419 -6.884 -28.077 1.00 88.62 107 THR A CA 1
ATOM 852 C C . THR A 1 107 ? 9.402 -7.913 -27.513 1.00 88.62 107 THR A C 1
ATOM 854 O O . THR A 1 107 ? 9.712 -8.893 -28.192 1.00 88.62 107 THR A O 1
ATOM 857 N N . GLY A 1 108 ? 9.894 -7.710 -26.288 1.00 89.75 108 GLY A N 1
ATOM 858 C CA . GLY A 1 108 ? 10.911 -8.548 -25.655 1.00 89.75 108 GLY A CA 1
ATOM 859 C C . GLY A 1 108 ? 10.370 -9.672 -24.766 1.00 89.75 108 GLY A C 1
ATOM 860 O O . GLY A 1 108 ? 9.220 -10.101 -24.869 1.00 89.75 108 GLY A O 1
ATOM 861 N N . GLU A 1 109 ? 11.228 -10.158 -23.863 1.00 88.25 109 GLU A N 1
ATOM 862 C CA . GLU A 1 109 ? 10.901 -11.227 -22.905 1.00 88.25 109 GLU A CA 1
ATOM 863 C C . GLU A 1 109 ? 9.731 -10.861 -21.982 1.00 88.25 109 GLU A C 1
ATOM 865 O O . GLU A 1 109 ? 8.930 -11.736 -21.660 1.00 88.25 109 GLU A O 1
ATOM 870 N N . GLY A 1 110 ? 9.578 -9.578 -21.632 1.00 88.44 110 GLY A N 1
ATOM 871 C CA . GLY A 1 110 ? 8.498 -9.081 -20.778 1.00 88.44 110 GLY A CA 1
ATOM 872 C C . GLY A 1 110 ? 7.096 -9.284 -21.357 1.00 88.44 110 GLY A C 1
ATOM 873 O O . GLY A 1 110 ? 6.125 -9.294 -20.607 1.00 88.44 110 GLY A O 1
ATOM 874 N N . SER A 1 111 ? 6.978 -9.510 -22.670 1.00 89.12 111 SER A N 1
ATOM 875 C CA . SER A 1 111 ? 5.702 -9.827 -23.331 1.00 89.12 111 SER A CA 1
ATOM 876 C C . SER A 1 111 ? 5.201 -11.256 -23.061 1.00 89.12 111 SER A C 1
ATOM 878 O O . SER A 1 111 ? 4.055 -11.595 -23.370 1.00 89.12 111 SER A O 1
ATOM 880 N N . LYS A 1 112 ? 6.049 -12.131 -22.505 1.00 91.38 112 LYS A N 1
ATOM 881 C CA . LYS A 1 112 ? 5.706 -13.534 -22.252 1.00 91.38 112 LYS A CA 1
ATOM 882 C C . LYS A 1 112 ? 4.816 -13.664 -21.021 1.00 91.38 112 LYS A C 1
ATOM 884 O O . LYS A 1 112 ? 5.050 -13.030 -20.002 1.00 91.38 112 LYS A O 1
ATOM 889 N N . ALA A 1 113 ? 3.874 -14.607 -21.056 1.00 87.56 113 ALA A N 1
ATOM 890 C CA . ALA A 1 113 ? 2.981 -14.887 -19.924 1.00 87.56 113 ALA A CA 1
ATOM 891 C C . ALA A 1 113 ? 3.715 -15.279 -18.623 1.00 87.56 113 ALA A C 1
ATOM 893 O O . ALA A 1 113 ? 3.159 -15.133 -17.543 1.00 87.56 113 ALA A O 1
ATOM 894 N N . SER A 1 114 ? 4.967 -15.745 -18.709 1.00 90.25 114 SER A N 1
ATOM 895 C CA . SER A 1 114 ? 5.819 -16.016 -17.542 1.00 90.25 114 SER A CA 1
ATOM 896 C C . SER A 1 114 ? 6.193 -14.766 -16.741 1.00 90.25 114 SER A C 1
ATOM 898 O O . SER A 1 114 ? 6.668 -14.899 -15.619 1.00 90.25 114 SER A O 1
ATOM 900 N N . HIS A 1 115 ? 6.005 -13.575 -17.313 1.00 91.56 115 HIS A N 1
ATOM 901 C CA . HIS A 1 115 ? 6.159 -12.293 -16.634 1.00 91.56 115 HIS A CA 1
ATOM 902 C C . HIS A 1 115 ? 4.879 -11.824 -15.948 1.00 91.56 115 HIS A C 1
ATOM 904 O O . HIS A 1 115 ? 4.822 -10.689 -15.513 1.00 91.56 115 HIS A O 1
ATOM 910 N N . ILE A 1 116 ? 3.841 -12.650 -15.852 1.00 92.12 116 ILE A N 1
ATOM 911 C CA . ILE A 1 116 ? 2.627 -12.296 -15.122 1.00 92.12 116 ILE A CA 1
ATOM 912 C C . ILE A 1 116 ? 2.549 -13.188 -13.893 1.00 92.12 116 ILE A C 1
ATOM 914 O O . ILE A 1 116 ? 2.672 -14.412 -13.987 1.00 92.12 116 ILE A O 1
ATOM 918 N N . ILE A 1 117 ? 2.343 -12.560 -12.738 1.00 95.25 117 ILE A N 1
ATOM 919 C CA . ILE A 1 117 ? 2.190 -13.259 -11.469 1.00 95.25 117 ILE A CA 1
ATOM 920 C C . ILE A 1 117 ? 1.052 -14.288 -11.535 1.00 95.25 117 ILE A C 1
ATOM 922 O O . ILE A 1 117 ? 0.037 -14.090 -12.213 1.00 95.25 117 ILE A O 1
ATOM 926 N N . SER A 1 118 ? 1.206 -15.407 -10.827 1.00 95.19 118 SER A N 1
ATOM 927 C CA . SER A 1 118 ? 0.153 -16.417 -10.785 1.00 95.19 118 SER A CA 1
ATOM 928 C C . SER A 1 118 ? -1.096 -15.875 -10.083 1.00 95.19 118 SER A C 1
ATOM 930 O O . SER A 1 118 ? -1.016 -15.034 -9.187 1.00 95.19 118 SER A O 1
ATOM 932 N N . LYS A 1 119 ? -2.273 -16.392 -10.454 1.00 94.94 119 LYS A N 1
ATOM 933 C CA . LYS A 1 119 ? -3.535 -16.011 -9.803 1.00 94.94 119 LYS A CA 1
ATOM 934 C C . LYS A 1 119 ? -3.503 -16.275 -8.291 1.00 94.94 119 LYS A C 1
ATOM 936 O O . LYS A 1 119 ? -3.995 -15.460 -7.524 1.00 94.94 119 LYS A O 1
ATOM 941 N N . THR A 1 120 ? -2.914 -17.393 -7.871 1.00 95.88 120 THR A N 1
ATOM 942 C CA . THR A 1 120 ? -2.816 -17.767 -6.454 1.00 95.88 120 THR A CA 1
ATOM 943 C C . THR A 1 120 ? -1.934 -16.797 -5.673 1.00 95.88 120 THR A C 1
ATOM 945 O O . THR A 1 120 ? -2.322 -16.356 -4.595 1.00 95.88 120 THR A O 1
ATOM 948 N N . ASP A 1 121 ? -0.784 -16.413 -6.230 1.00 96.00 121 ASP A N 1
ATOM 949 C CA . ASP A 1 121 ? 0.102 -15.437 -5.589 1.00 96.00 121 ASP A CA 1
ATOM 950 C C . ASP A 1 121 ? -0.540 -14.042 -5.561 1.00 96.00 121 ASP A C 1
ATOM 952 O O . ASP A 1 121 ? -0.422 -13.321 -4.569 1.00 96.00 121 ASP A O 1
ATOM 956 N N . PHE A 1 122 ? -1.277 -13.679 -6.618 1.00 96.31 122 PHE A N 1
ATOM 957 C CA . PHE A 1 122 ? -2.083 -12.461 -6.659 1.00 96.31 122 PHE A CA 1
ATOM 958 C C . PHE A 1 122 ? -3.119 -12.423 -5.533 1.00 96.31 122 PHE A C 1
ATOM 960 O O . PHE A 1 122 ? -3.153 -11.463 -4.767 1.00 96.31 122 PHE A O 1
ATOM 967 N N . GLU A 1 123 ? -3.925 -13.476 -5.389 1.00 95.50 123 GLU A N 1
ATOM 968 C CA . GLU A 1 123 ? -4.942 -13.583 -4.337 1.00 95.50 123 GLU A CA 1
ATOM 969 C C . GLU A 1 123 ? -4.323 -13.523 -2.932 1.00 95.50 123 GLU A C 1
ATOM 971 O O . GLU A 1 123 ? -4.830 -12.802 -2.072 1.00 95.50 123 GLU A O 1
ATOM 976 N N . ALA A 1 124 ? -3.187 -14.191 -2.709 1.00 95.38 124 ALA A N 1
ATOM 977 C CA . ALA A 1 124 ? -2.480 -14.148 -1.428 1.00 95.38 124 ALA A CA 1
ATOM 978 C C . ALA A 1 124 ? -1.994 -12.730 -1.075 1.00 95.38 124 ALA A C 1
ATOM 980 O O . ALA A 1 124 ? -2.106 -12.282 0.071 1.00 95.38 124 ALA A O 1
ATOM 981 N N . VAL A 1 125 ? -1.478 -11.994 -2.061 1.00 96.81 125 VAL A N 1
ATOM 982 C CA . VAL A 1 125 ? -1.038 -10.608 -1.869 1.00 96.81 125 VAL A CA 1
ATOM 983 C C . VAL A 1 125 ? -2.212 -9.656 -1.676 1.00 96.81 125 VAL A C 1
ATOM 985 O O . VAL A 1 125 ? -2.110 -8.748 -0.846 1.00 96.81 125 VAL A O 1
ATOM 988 N N . VAL A 1 126 ? -3.329 -9.864 -2.377 1.00 96.94 126 VAL A N 1
ATOM 989 C CA . VAL A 1 126 ? -4.574 -9.123 -2.134 1.00 96.94 126 VAL A CA 1
ATOM 990 C C . VAL A 1 126 ? -5.023 -9.325 -0.691 1.00 96.94 126 VAL A C 1
ATOM 992 O O . VAL A 1 126 ? -5.181 -8.339 0.026 1.00 96.94 126 VAL A O 1
ATOM 995 N N . ASP A 1 127 ? -5.126 -10.571 -0.228 1.00 96.69 127 ASP A N 1
ATOM 996 C CA . ASP A 1 127 ? -5.574 -10.892 1.130 1.00 96.69 127 ASP A CA 1
ATOM 997 C C . ASP A 1 127 ? -4.667 -10.253 2.201 1.00 96.69 127 ASP A C 1
ATOM 999 O O . ASP A 1 127 ? -5.161 -9.713 3.197 1.00 96.69 127 ASP A O 1
ATOM 1003 N N . LYS A 1 128 ? -3.343 -10.252 1.987 1.00 96.56 128 LYS A N 1
ATOM 1004 C CA . LYS A 1 128 ? -2.381 -9.572 2.869 1.00 96.56 128 LYS A CA 1
ATOM 1005 C C . LYS A 1 128 ? -2.562 -8.053 2.849 1.00 96.56 128 LYS A C 1
ATOM 1007 O O . LYS A 1 128 ? -2.597 -7.416 3.902 1.00 96.56 128 LYS A O 1
ATOM 1012 N N . THR A 1 129 ? -2.675 -7.464 1.663 1.00 96.69 129 THR A N 1
ATOM 1013 C CA . THR A 1 129 ? -2.791 -6.008 1.492 1.00 96.69 129 THR A CA 1
ATOM 1014 C C . THR A 1 129 ? -4.099 -5.480 2.080 1.00 96.69 129 THR A C 1
ATOM 1016 O O . THR A 1 129 ? -4.096 -4.475 2.792 1.00 96.69 129 THR A O 1
ATOM 1019 N N . GLU A 1 130 ? -5.205 -6.191 1.864 1.00 96.62 130 GLU A N 1
ATOM 1020 C CA . GLU A 1 130 ? -6.506 -5.871 2.449 1.00 96.62 130 GLU A CA 1
ATOM 1021 C C . GLU A 1 130 ? -6.506 -5.973 3.969 1.00 96.62 130 GLU A C 1
ATOM 1023 O O . GLU A 1 130 ? -7.132 -5.141 4.619 1.00 96.62 130 GLU A O 1
ATOM 1028 N N . ALA A 1 131 ? -5.797 -6.941 4.559 1.00 97.00 131 ALA A N 1
ATOM 1029 C CA . ALA A 1 131 ? -5.695 -7.041 6.012 1.00 97.00 131 ALA A CA 1
ATOM 1030 C C . ALA A 1 131 ? -5.013 -5.805 6.622 1.00 97.00 131 ALA A C 1
ATOM 1032 O O . ALA A 1 131 ? -5.508 -5.238 7.600 1.00 97.00 131 ALA A O 1
ATOM 1033 N N . TRP A 1 132 ? -3.920 -5.338 6.009 1.00 96.69 132 TRP A N 1
ATOM 1034 C CA . TRP A 1 132 ? -3.232 -4.113 6.427 1.00 96.69 132 TRP A CA 1
ATOM 1035 C C . TRP A 1 132 ? -4.077 -2.855 6.202 1.00 96.69 132 TRP A C 1
ATOM 1037 O O . TRP A 1 132 ? -4.142 -1.997 7.085 1.00 96.69 132 TRP A O 1
ATOM 1047 N N . TYR A 1 133 ? -4.771 -2.755 5.066 1.00 96.38 133 TYR A N 1
ATOM 1048 C CA . TYR A 1 133 ? -5.665 -1.628 4.795 1.00 96.38 133 TYR A CA 1
ATOM 1049 C C . TYR A 1 133 ? -6.886 -1.619 5.726 1.00 96.38 133 TYR A C 1
ATOM 1051 O O . TYR A 1 133 ? -7.259 -0.584 6.272 1.00 96.38 133 TYR A O 1
ATOM 1059 N N . TRP A 1 134 ? -7.481 -2.781 5.999 1.00 96.44 134 TRP A N 1
ATOM 1060 C CA . TRP A 1 134 ? -8.533 -2.907 7.003 1.00 96.44 134 TRP A CA 1
ATOM 1061 C C . TRP A 1 134 ? -8.038 -2.431 8.367 1.00 96.44 134 TRP A C 1
ATOM 1063 O O . TRP A 1 134 ? -8.738 -1.674 9.048 1.00 96.44 134 TRP A O 1
ATOM 1073 N N . ARG A 1 135 ? -6.818 -2.822 8.759 1.00 96.81 135 ARG A N 1
ATOM 1074 C CA . ARG A 1 135 ? -6.261 -2.413 10.046 1.00 96.81 135 ARG A CA 1
ATOM 1075 C C . ARG A 1 135 ? -6.073 -0.899 10.127 1.00 96.81 135 ARG A C 1
ATOM 1077 O O . ARG A 1 135 ? -6.367 -0.333 11.182 1.00 96.81 135 ARG A O 1
ATOM 1084 N N . SER A 1 136 ? -5.666 -0.229 9.048 1.00 95.88 136 SER A N 1
ATOM 1085 C CA . SER A 1 136 ? -5.573 1.237 9.034 1.00 95.88 136 SER A CA 1
ATOM 1086 C C . SER A 1 136 ? -6.947 1.901 9.196 1.00 95.88 136 SER A C 1
ATOM 1088 O O . SER A 1 136 ? -7.091 2.813 10.007 1.00 95.88 136 SER A O 1
ATOM 1090 N N . LYS A 1 137 ? -8.008 1.374 8.573 1.00 95.44 137 LYS A N 1
ATOM 1091 C CA . LYS A 1 137 ? -9.380 1.879 8.785 1.00 95.44 137 LYS A CA 1
ATOM 1092 C C . LYS A 1 137 ? -9.928 1.587 10.181 1.00 95.44 137 LYS A C 1
ATOM 1094 O O . LYS A 1 137 ? -10.621 2.425 10.763 1.00 95.44 137 LYS A O 1
ATOM 1099 N N . ALA A 1 138 ? -9.568 0.448 10.770 1.00 96.81 138 ALA A N 1
ATOM 1100 C CA . ALA A 1 138 ? -9.885 0.146 12.162 1.00 96.81 138 ALA A CA 1
ATOM 1101 C C . ALA A 1 138 ? -9.231 1.149 13.132 1.00 96.81 138 ALA A C 1
ATOM 1103 O O . ALA A 1 138 ? -9.818 1.464 14.170 1.00 96.81 138 ALA A O 1
ATOM 1104 N N . GLN A 1 139 ? -8.063 1.703 12.778 1.00 97.00 139 GLN A N 1
ATOM 1105 C CA . GLN A 1 139 ? -7.408 2.752 13.559 1.00 97.00 139 GLN A CA 1
ATOM 1106 C C . GLN A 1 139 ? -8.250 4.029 13.608 1.00 97.00 139 GLN A C 1
ATOM 1108 O O . GLN A 1 139 ? -8.456 4.562 14.694 1.00 97.00 139 GLN A O 1
ATOM 1113 N N . THR A 1 140 ? -8.809 4.472 12.479 1.00 94.62 140 THR A N 1
ATOM 1114 C CA . THR A 1 140 ? -9.680 5.659 12.431 1.00 94.62 140 THR A CA 1
ATOM 1115 C C . THR A 1 140 ? -10.885 5.512 13.366 1.00 94.62 140 THR A C 1
ATOM 1117 O O . THR A 1 140 ? -11.256 6.442 14.081 1.00 94.62 140 THR A O 1
ATOM 1120 N N . VAL A 1 141 ? -11.488 4.319 13.412 1.00 95.75 141 VAL A N 1
ATOM 1121 C CA . VAL A 1 141 ? -12.607 4.023 14.323 1.00 95.75 141 VAL A CA 1
ATOM 1122 C C . VAL A 1 141 ? -12.150 4.004 15.786 1.00 95.75 141 VAL A C 1
ATOM 1124 O O . VAL A 1 141 ? -12.860 4.500 16.664 1.00 95.75 141 VAL A O 1
ATOM 1127 N N . LEU A 1 142 ? -10.969 3.448 16.065 1.00 96.69 142 LEU A N 1
ATOM 1128 C CA . LEU A 1 142 ? -10.387 3.419 17.406 1.00 96.69 142 LEU A CA 1
ATOM 1129 C C . LEU A 1 142 ? -10.058 4.831 17.917 1.00 96.69 142 LEU A C 1
ATOM 1131 O O . LEU A 1 142 ? -10.347 5.153 19.070 1.00 96.69 142 LEU A O 1
ATOM 1135 N N . GLU A 1 143 ? -9.501 5.688 17.068 1.00 94.94 143 GLU A N 1
ATOM 1136 C CA . GLU A 1 143 ? -9.225 7.094 17.376 1.00 94.94 143 GLU A CA 1
ATOM 1137 C C . GLU A 1 143 ? -10.510 7.879 17.609 1.00 94.94 143 GLU A C 1
ATOM 1139 O O . GLU A 1 143 ? -10.603 8.613 18.594 1.00 94.94 143 GLU A O 1
ATOM 1144 N N . LEU A 1 144 ? -11.543 7.650 16.791 1.00 94.19 144 LEU A N 1
ATOM 1145 C CA . LEU A 1 144 ? -12.868 8.221 17.021 1.00 94.19 144 LEU A CA 1
ATOM 1146 C C . LEU A 1 144 ? -13.438 7.789 18.381 1.00 94.19 144 LEU A C 1
ATOM 1148 O O . LEU A 1 144 ? -13.965 8.622 19.119 1.00 94.19 144 LEU A O 1
ATOM 1152 N N . LYS A 1 145 ? -13.303 6.506 18.750 1.00 95.06 145 LYS A N 1
ATOM 1153 C CA . LYS A 1 145 ? -13.702 5.996 20.074 1.00 95.06 145 LYS A CA 1
ATOM 1154 C C . LYS A 1 145 ? -12.974 6.736 21.192 1.00 95.06 145 LYS A C 1
ATOM 1156 O O . LYS A 1 145 ? -13.636 7.206 22.113 1.00 95.06 145 LYS A O 1
ATOM 1161 N N . ARG A 1 146 ? -11.646 6.856 21.108 1.00 93.69 146 ARG A N 1
ATOM 1162 C CA . ARG A 1 146 ? -10.805 7.534 22.112 1.00 93.69 146 ARG A CA 1
ATOM 1163 C C . ARG A 1 146 ? -11.142 9.025 22.223 1.00 93.69 146 ARG A C 1
ATOM 1165 O O . ARG A 1 146 ? -11.343 9.524 23.327 1.00 93.69 146 ARG A O 1
ATOM 1172 N N . GLY A 1 147 ? -11.295 9.715 21.092 1.00 92.19 147 GLY A N 1
ATOM 1173 C CA . GLY A 1 147 ? -11.630 11.141 21.040 1.00 92.19 147 GLY A CA 1
ATOM 1174 C C . GLY A 1 147 ? -12.997 11.476 21.644 1.00 92.19 147 GLY A C 1
ATOM 1175 O O . GLY A 1 147 ? -13.209 12.586 22.126 1.00 92.19 147 GLY A O 1
ATOM 1176 N N . LEU A 1 148 ? -13.912 10.506 21.688 1.00 92.94 148 LEU A N 1
ATOM 1177 C CA . LEU A 1 148 ? -15.249 10.675 22.247 1.00 92.94 148 LEU A CA 1
ATOM 1178 C C . LEU A 1 148 ? -15.361 10.323 23.741 1.00 92.94 148 LEU A C 1
ATOM 1180 O O . LEU A 1 148 ? -16.473 10.314 24.255 1.00 92.94 148 LEU A O 1
ATOM 1184 N N . GLN A 1 149 ? -14.269 10.072 24.472 1.00 90.12 149 GLN A N 1
ATOM 1185 C CA . GLN A 1 149 ? -14.329 9.669 25.893 1.00 90.12 149 GLN A CA 1
ATOM 1186 C C . GLN A 1 149 ? -14.496 10.826 26.901 1.00 90.12 149 GLN A C 1
ATOM 1188 O O . GLN A 1 149 ? -14.801 10.574 28.061 1.00 90.12 149 GLN A O 1
ATOM 1193 N N . SER A 1 150 ? -14.329 12.088 26.490 1.00 89.50 150 SER A N 1
ATOM 1194 C CA . SER A 1 150 ? -14.386 13.264 27.385 1.00 89.50 150 SER A CA 1
ATOM 1195 C C . SER A 1 150 ? -15.808 13.784 27.616 1.00 89.50 150 SER A C 1
ATOM 1197 O O . SER A 1 150 ? -16.587 13.843 26.671 1.00 89.50 150 SER A O 1
ATOM 1199 N N . ASP A 1 151 ? -16.150 14.212 28.834 1.00 90.44 151 ASP A N 1
ATOM 1200 C CA . ASP A 1 151 ? -17.482 14.743 29.182 1.00 90.44 151 ASP A CA 1
ATOM 1201 C C . ASP A 1 151 ? -17.638 16.256 28.938 1.00 90.44 151 ASP A C 1
ATOM 1203 O O . ASP A 1 151 ? -18.499 16.911 29.529 1.00 90.44 151 ASP A O 1
ATOM 1207 N N . SER A 1 152 ? -16.823 16.836 28.052 1.00 92.44 152 SER A N 1
ATOM 1208 C CA . SER A 1 152 ? -17.025 18.225 27.636 1.00 92.44 152 SER A CA 1
ATOM 1209 C C . SER A 1 152 ? -18.347 18.382 26.859 1.00 92.44 152 SER A C 1
ATOM 1211 O O . SER A 1 152 ? -18.764 17.453 26.153 1.00 92.44 152 SER A O 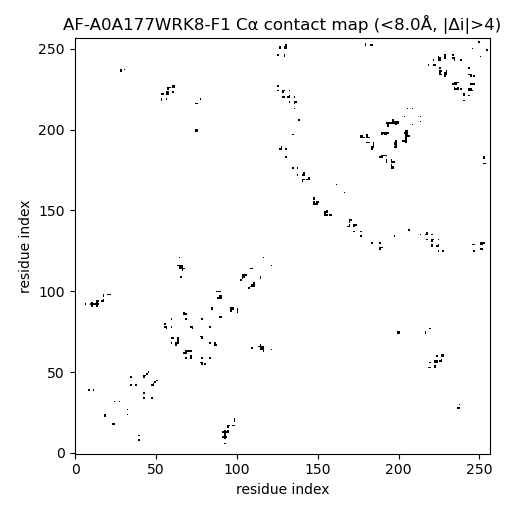1
ATOM 1213 N N . PRO A 1 153 ? -19.017 19.549 26.936 1.00 91.31 153 PRO A N 1
ATOM 1214 C CA . PRO A 1 153 ? -20.256 19.798 26.198 1.00 91.31 153 PRO A CA 1
ATOM 1215 C C . PRO A 1 153 ? -20.133 19.534 24.689 1.00 91.31 153 PRO A C 1
ATOM 1217 O O . PRO A 1 153 ? -21.053 18.990 24.074 1.00 91.31 153 PRO A O 1
ATOM 1220 N N . GLU A 1 154 ? -18.985 19.867 24.096 1.00 92.25 154 GLU A N 1
ATOM 1221 C CA . GLU A 1 154 ? -18.687 19.663 22.675 1.00 92.25 154 GLU A CA 1
ATOM 1222 C C . GLU A 1 154 ? -18.625 18.174 22.325 1.00 92.25 154 GLU A C 1
ATOM 1224 O O . GLU A 1 154 ? -19.200 17.742 21.322 1.00 92.25 154 GLU A O 1
ATOM 1229 N N . ILE A 1 155 ? -17.975 17.369 23.169 1.00 91.25 155 ILE A N 1
ATOM 1230 C CA . ILE A 1 155 ? -17.848 15.928 22.948 1.00 91.25 155 ILE A CA 1
ATOM 1231 C C . ILE A 1 155 ? -19.182 15.218 23.174 1.00 91.25 155 ILE A C 1
ATOM 1233 O O . ILE A 1 155 ? -19.529 14.324 22.402 1.00 91.25 155 ILE A O 1
ATOM 1237 N N . ILE A 1 156 ? -19.987 15.645 24.150 1.00 89.94 156 ILE A N 1
ATOM 1238 C CA . ILE A 1 156 ? -21.348 15.120 24.340 1.00 89.94 156 ILE A CA 1
ATOM 1239 C C . ILE A 1 156 ? -22.192 15.354 23.077 1.00 89.94 156 ILE A C 1
ATOM 1241 O O . ILE A 1 156 ? -22.841 14.423 22.594 1.00 89.94 156 ILE A O 1
ATOM 1245 N N . GLN A 1 157 ? -22.138 16.555 22.490 1.00 90.56 157 GLN A N 1
ATOM 1246 C CA . GLN A 1 157 ? -22.816 16.838 21.219 1.00 90.56 157 GLN A CA 1
ATOM 1247 C C . GLN A 1 157 ? -22.258 15.998 20.060 1.00 90.56 157 GLN A C 1
ATOM 1249 O O . GLN A 1 157 ? -23.024 15.521 19.221 1.00 90.56 157 GLN A O 1
ATOM 1254 N N . ALA A 1 158 ? -20.942 15.780 20.003 1.00 89.56 158 ALA A N 1
ATOM 1255 C CA . ALA A 1 158 ? -20.325 14.931 18.987 1.00 89.56 158 ALA A CA 1
ATOM 1256 C C . ALA A 1 158 ? -20.780 13.463 19.106 1.00 89.56 158 ALA A C 1
ATOM 1258 O O . ALA A 1 158 ? -21.184 12.873 18.102 1.00 89.56 158 ALA A O 1
ATOM 1259 N N . ARG A 1 159 ? -20.830 12.893 20.322 1.00 90.75 159 ARG A N 1
ATOM 1260 C CA . ARG A 1 159 ? -21.337 11.528 20.588 1.00 90.75 159 ARG A CA 1
ATOM 1261 C C . ARG A 1 159 ? -22.781 11.336 20.110 1.00 90.75 159 ARG A C 1
ATOM 1263 O O . ARG A 1 159 ? -23.134 10.251 19.640 1.00 90.75 159 ARG A O 1
ATOM 1270 N N . GLN A 1 160 ? -23.616 12.371 20.224 1.00 89.81 160 GLN A N 1
ATOM 1271 C CA . GLN A 1 160 ? -25.016 12.339 19.783 1.00 89.81 160 GLN A CA 1
ATOM 1272 C C . GLN A 1 160 ? -25.161 12.290 18.254 1.00 89.81 160 GLN A C 1
ATOM 1274 O O . GLN A 1 160 ? -26.135 11.726 17.761 1.00 89.81 160 GLN A O 1
ATOM 1279 N N . LYS A 1 161 ? -24.189 12.824 17.502 1.00 92.69 161 LYS A N 1
ATOM 1280 C CA . LYS A 1 161 ? -24.173 12.794 16.028 1.00 92.69 161 LYS A CA 1
ATOM 1281 C C . LYS A 1 161 ? -23.713 11.450 15.452 1.00 92.69 161 LYS A C 1
ATOM 1283 O O . LYS A 1 161 ? -23.896 11.205 14.262 1.00 92.69 161 LYS A O 1
ATOM 1288 N N . VAL A 1 162 ? -23.129 10.574 16.272 1.00 91.38 162 VAL A N 1
ATOM 1289 C CA . VAL A 1 162 ? -22.696 9.236 15.849 1.00 91.38 162 VAL A CA 1
ATOM 1290 C C . VAL A 1 162 ? -23.915 8.349 15.587 1.00 91.38 162 VAL A C 1
ATOM 1292 O O . VAL A 1 162 ? -24.791 8.189 16.444 1.00 91.38 162 VAL A O 1
ATOM 1295 N N . THR A 1 163 ? -23.961 7.742 14.402 1.00 94.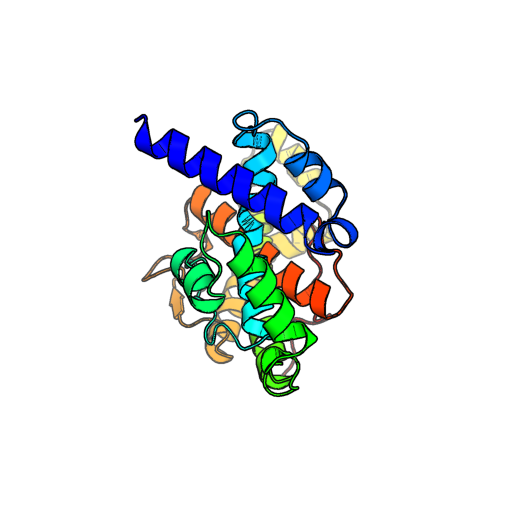00 163 THR A N 1
ATOM 1296 C CA . THR A 1 163 ? -25.033 6.821 14.006 1.00 94.00 163 THR A CA 1
ATOM 1297 C C . THR A 1 163 ? -25.010 5.542 14.849 1.00 94.00 163 THR A C 1
ATOM 1299 O O . THR A 1 163 ? -23.966 5.126 15.351 1.00 94.00 163 THR A O 1
ATOM 1302 N N . ALA A 1 164 ? -26.163 4.882 15.002 1.00 92.06 164 ALA A N 1
ATOM 1303 C CA . ALA A 1 164 ? -26.264 3.658 15.804 1.00 92.06 164 ALA A CA 1
ATOM 1304 C C . ALA A 1 164 ? -25.329 2.539 15.304 1.00 92.06 164 ALA A C 1
ATOM 1306 O O . ALA A 1 164 ? -24.687 1.875 16.114 1.00 92.06 164 ALA A O 1
ATOM 1307 N N . GLY A 1 165 ? -25.205 2.379 13.980 1.00 91.31 165 GLY A N 1
ATOM 1308 C CA . GLY A 1 165 ? -24.291 1.404 13.381 1.00 91.31 165 GLY A CA 1
ATOM 1309 C C . GLY A 1 165 ? -22.830 1.683 13.733 1.00 91.31 165 GLY A C 1
ATOM 1310 O O . GLY A 1 165 ? -22.133 0.791 14.207 1.00 91.31 165 GLY A O 1
ATOM 1311 N N . LEU A 1 166 ? -22.377 2.933 13.593 1.00 92.12 166 LEU A N 1
ATOM 1312 C CA . LEU A 1 166 ? -21.004 3.307 13.938 1.00 92.12 166 LEU A CA 1
ATOM 1313 C C . LEU A 1 166 ? -20.730 3.162 15.442 1.00 92.12 166 LEU A C 1
ATOM 1315 O O . LEU A 1 166 ? -19.658 2.699 15.819 1.00 92.12 166 LEU A O 1
ATOM 1319 N N . ARG A 1 167 ? -21.712 3.470 16.299 1.00 92.81 167 ARG A N 1
ATOM 1320 C CA . ARG A 1 167 ? -21.608 3.250 17.750 1.00 92.81 167 ARG A CA 1
ATOM 1321 C C . ARG A 1 167 ? -21.361 1.774 18.078 1.00 92.81 167 ARG A C 1
ATOM 1323 O O . ARG A 1 167 ? -20.431 1.476 18.821 1.00 92.81 167 ARG A O 1
ATOM 1330 N N . ALA A 1 168 ? -22.118 0.864 17.463 1.00 93.25 168 ALA A N 1
ATOM 1331 C CA . ALA A 1 168 ? -21.934 -0.575 17.651 1.00 93.25 168 ALA A CA 1
ATOM 1332 C C . ALA A 1 168 ? -20.547 -1.056 17.182 1.00 93.25 168 ALA A C 1
ATOM 1334 O O . ALA A 1 168 ? -19.914 -1.878 17.850 1.00 93.25 168 ALA A O 1
ATOM 1335 N N . VAL A 1 169 ? -20.043 -0.523 16.062 1.00 93.62 169 VAL A N 1
ATOM 1336 C CA . VAL A 1 169 ? -18.684 -0.823 15.583 1.00 93.62 169 VAL A CA 1
ATOM 1337 C C . VAL A 1 169 ? -17.636 -0.311 16.578 1.00 93.62 169 VAL A C 1
ATOM 1339 O O . VAL A 1 169 ? -16.747 -1.066 16.962 1.00 93.62 169 VAL A O 1
ATOM 1342 N N . MET A 1 170 ? -17.753 0.932 17.054 1.00 95.12 170 MET A N 1
ATOM 1343 C CA . MET A 1 170 ? -16.824 1.519 18.030 1.00 95.12 170 MET A CA 1
ATOM 1344 C C . MET A 1 170 ? -16.796 0.756 19.360 1.00 95.12 170 MET A C 1
ATOM 1346 O O . MET A 1 170 ? -15.731 0.583 19.953 1.00 95.12 170 MET A O 1
ATOM 1350 N N . GLU A 1 171 ? -17.942 0.284 19.847 1.00 94.44 171 GLU A N 1
ATOM 1351 C CA . GLU A 1 171 ? -18.013 -0.514 21.076 1.00 94.44 171 GLU A CA 1
ATOM 1352 C C . GLU A 1 171 ? -17.183 -1.799 20.959 1.00 94.44 171 GLU A C 1
ATOM 1354 O O . GLU A 1 171 ? -16.482 -2.168 21.902 1.00 94.44 171 GLU A O 1
ATOM 1359 N N . ASN A 1 172 ? -17.180 -2.421 19.777 1.00 96.31 172 ASN A N 1
ATOM 1360 C CA . ASN A 1 172 ? -16.541 -3.713 19.530 1.00 96.31 172 ASN A CA 1
ATOM 1361 C C . ASN A 1 172 ? -15.159 -3.628 18.857 1.00 96.31 172 ASN A C 1
ATOM 1363 O O . ASN A 1 172 ? -14.514 -4.663 18.693 1.00 96.31 172 ASN A O 1
ATOM 1367 N N . ILE A 1 173 ? -14.679 -2.436 18.481 1.00 97.31 173 ILE A N 1
ATOM 1368 C CA . ILE A 1 173 ? -13.497 -2.283 17.614 1.00 97.31 173 ILE A CA 1
ATOM 1369 C C . ILE A 1 173 ? -12.223 -2.923 18.182 1.00 97.31 173 ILE A C 1
ATOM 1371 O O . ILE A 1 173 ? -11.485 -3.565 17.448 1.00 97.31 173 ILE A O 1
ATOM 1375 N N . GLU A 1 174 ? -11.978 -2.826 19.490 1.00 97.19 174 GLU A N 1
ATOM 1376 C CA . GLU A 1 174 ? -10.785 -3.417 20.121 1.00 97.19 174 GLU A CA 1
ATOM 1377 C C . GLU A 1 174 ? -10.822 -4.948 20.086 1.00 97.19 174 GLU A C 1
ATOM 1379 O O . GLU A 1 174 ? -9.814 -5.593 19.799 1.00 97.19 174 GLU A O 1
ATOM 1384 N N . LYS A 1 175 ? -12.006 -5.535 20.303 1.00 96.94 175 LYS A N 1
ATOM 1385 C CA . LYS A 1 175 ? -12.214 -6.978 20.163 1.00 96.94 175 LYS A CA 1
ATOM 1386 C C . LYS A 1 175 ? -12.054 -7.412 18.707 1.00 96.94 175 LYS A C 1
ATOM 1388 O O . LYS A 1 175 ? -11.429 -8.436 18.454 1.00 96.94 175 LYS A O 1
ATOM 1393 N N . ALA A 1 176 ? -12.581 -6.630 17.763 1.00 96.81 176 ALA A N 1
ATOM 1394 C CA . ALA A 1 176 ? -12.427 -6.894 16.337 1.00 96.81 176 ALA A CA 1
ATOM 1395 C C . ALA A 1 176 ? -10.950 -6.853 15.910 1.00 96.81 176 ALA A C 1
ATOM 1397 O O . ALA A 1 176 ? -10.513 -7.755 15.206 1.00 96.81 176 ALA A O 1
ATOM 1398 N N . ILE A 1 177 ? -10.167 -5.873 16.384 1.00 98.06 177 ILE A N 1
ATOM 1399 C CA . ILE A 1 177 ? -8.714 -5.794 16.149 1.00 98.06 177 ILE A CA 1
ATOM 1400 C C . ILE A 1 177 ? -8.005 -7.025 16.719 1.00 98.06 177 ILE A C 1
ATOM 1402 O O . ILE A 1 177 ? -7.224 -7.651 16.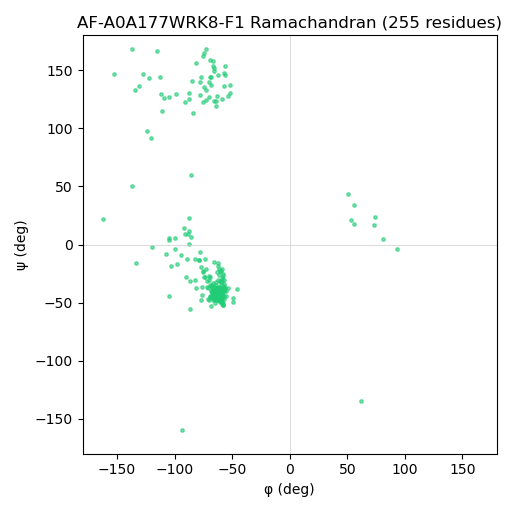007 1.00 98.06 177 ILE A O 1
ATOM 1406 N N . SER A 1 178 ? -8.318 -7.420 17.955 1.00 97.94 178 SER A N 1
ATOM 1407 C CA . SER A 1 178 ? -7.739 -8.617 18.582 1.00 97.94 178 SER A CA 1
ATOM 1408 C C . SER A 1 178 ? -8.021 -9.891 17.780 1.00 97.94 178 SER A C 1
ATOM 1410 O O . SER A 1 178 ? -7.096 -10.626 17.431 1.00 97.94 178 SER A O 1
ATOM 1412 N N . GLN A 1 179 ? -9.281 -10.121 17.406 1.00 96.62 179 GLN A N 1
ATOM 1413 C CA . GLN A 1 179 ? -9.684 -11.293 16.626 1.00 96.62 179 GLN A CA 1
ATOM 1414 C C . GLN A 1 179 ? -9.081 -11.290 15.217 1.00 96.62 179 GLN A C 1
ATOM 1416 O O . GLN A 1 179 ? -8.567 -12.315 14.768 1.00 96.62 179 GLN A O 1
ATOM 1421 N N . ALA A 1 180 ? -9.094 -10.139 14.541 1.00 97.00 180 ALA A N 1
ATOM 1422 C CA . ALA A 1 180 ? -8.477 -9.980 13.231 1.00 97.00 180 ALA A CA 1
ATOM 1423 C C . ALA A 1 180 ? -6.968 -10.234 13.288 1.00 97.00 180 ALA A C 1
ATOM 1425 O O . ALA A 1 180 ? -6.438 -10.878 12.394 1.00 97.00 180 ALA A O 1
ATOM 1426 N N . SER A 1 181 ? -6.281 -9.796 14.345 1.00 97.69 181 SER A N 1
ATOM 1427 C CA . SER A 1 181 ? -4.838 -10.013 14.513 1.00 97.69 181 SER A CA 1
ATOM 1428 C C . SER A 1 181 ? -4.501 -11.487 14.719 1.00 97.69 181 SER A C 1
ATOM 1430 O O . SER A 1 181 ? -3.568 -11.997 14.103 1.00 97.69 181 SER A O 1
ATOM 1432 N N . GLN A 1 182 ? -5.289 -12.195 15.533 1.00 96.62 182 GLN A N 1
ATOM 1433 C CA . GLN A 1 182 ? -5.139 -13.641 15.719 1.00 96.62 182 GLN A CA 1
ATOM 1434 C C . GLN A 1 182 ? -5.365 -14.397 14.406 1.00 96.62 182 GLN A C 1
ATOM 1436 O O . GLN A 1 182 ? -4.570 -15.269 14.054 1.00 96.62 182 GLN A O 1
ATOM 1441 N N . ARG A 1 183 ? -6.414 -14.035 13.655 1.00 95.69 183 ARG A N 1
ATOM 1442 C CA . ARG A 1 183 ? -6.712 -14.644 12.355 1.00 95.69 183 ARG A CA 1
ATOM 1443 C C . ARG A 1 183 ? -5.633 -14.333 11.319 1.00 95.69 183 ARG A C 1
ATOM 1445 O O . ARG A 1 183 ? -5.158 -15.245 10.659 1.00 95.69 183 ARG A O 1
ATOM 1452 N N . ALA A 1 184 ? -5.209 -13.075 11.220 1.00 96.56 184 ALA A N 1
ATOM 1453 C CA . ALA A 1 184 ? -4.163 -12.636 10.305 1.00 96.56 184 ALA A CA 1
ATOM 1454 C C . ALA A 1 184 ? -2.842 -13.374 10.545 1.00 96.56 184 ALA A C 1
ATOM 1456 O O . ALA A 1 184 ? -2.162 -13.725 9.587 1.00 96.56 184 ALA A O 1
ATOM 1457 N N . LEU A 1 185 ? -2.486 -13.623 11.810 1.00 96.69 185 LEU A N 1
ATOM 1458 C CA . LEU A 1 185 ? -1.297 -14.397 12.152 1.00 96.69 185 LEU A CA 1
ATOM 1459 C C . LEU A 1 185 ? -1.458 -15.875 11.770 1.00 96.69 185 LEU A C 1
ATOM 1461 O O . LEU A 1 185 ? -0.545 -16.454 11.189 1.00 96.69 185 LEU A O 1
ATOM 1465 N N . ALA A 1 186 ? -2.612 -16.477 12.073 1.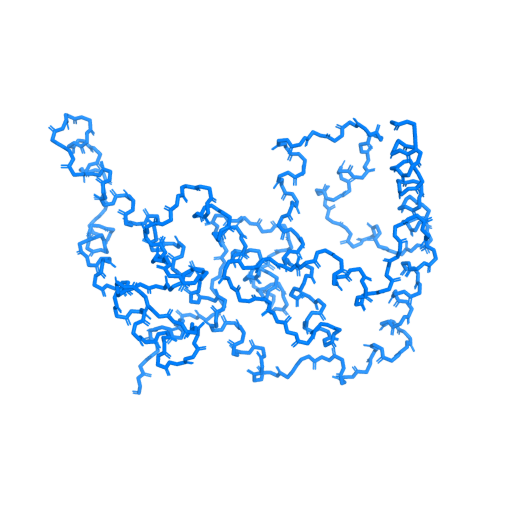00 95.56 186 ALA A N 1
ATOM 1466 C CA . ALA A 1 186 ? -2.894 -17.875 11.747 1.00 95.56 186 ALA A CA 1
ATOM 1467 C C . ALA A 1 186 ? -2.892 -18.141 10.231 1.00 95.56 186 ALA A C 1
ATOM 1469 O O . ALA A 1 186 ? -2.382 -19.169 9.790 1.00 95.56 186 ALA A O 1
ATOM 1470 N N . ASP A 1 187 ? -3.407 -17.192 9.448 1.00 94.88 187 ASP A N 1
ATOM 1471 C CA . ASP A 1 187 ? -3.502 -17.276 7.988 1.00 94.88 187 ASP A CA 1
ATOM 1472 C C . ASP A 1 187 ? -2.226 -16.764 7.278 1.00 94.88 187 ASP A C 1
ATOM 1474 O O . ASP A 1 187 ? -2.160 -16.753 6.051 1.00 94.88 187 ASP A O 1
ATOM 1478 N N . GLY A 1 188 ? -1.201 -16.326 8.022 1.00 94.88 188 GLY A N 1
ATOM 1479 C CA . GLY A 1 188 ? 0.072 -15.851 7.461 1.00 94.88 188 GLY A CA 1
ATOM 1480 C C . GLY A 1 188 ? 0.015 -14.478 6.772 1.00 94.88 188 GLY A C 1
ATOM 1481 O O . GLY A 1 188 ? 0.927 -14.118 6.028 1.00 94.88 188 GLY A O 1
ATOM 1482 N N . LEU A 1 189 ? -1.032 -13.687 7.021 1.00 95.56 189 LEU A N 1
ATOM 1483 C CA . LEU A 1 189 ? -1.188 -12.323 6.496 1.00 95.56 189 LEU A CA 1
ATOM 1484 C C . LEU A 1 189 ? -0.248 -11.328 7.200 1.00 95.56 189 LEU A C 1
ATOM 1486 O O . LEU A 1 189 ? 0.172 -10.329 6.613 1.00 95.56 189 LEU A O 1
ATOM 1490 N N . ILE A 1 190 ? 0.113 -11.616 8.451 1.00 95.50 190 ILE A N 1
ATOM 1491 C CA . ILE A 1 190 ? 1.146 -10.902 9.210 1.00 95.50 190 ILE A CA 1
ATOM 1492 C C . ILE A 1 190 ? 2.160 -11.891 9.771 1.00 95.50 190 ILE A C 1
ATOM 1494 O O . ILE A 1 190 ? 1.806 -13.006 10.150 1.00 95.50 190 ILE A O 1
ATOM 1498 N N . SER A 1 191 ? 3.419 -11.471 9.870 1.00 93.88 191 SER A N 1
ATOM 1499 C CA . SER A 1 191 ? 4.483 -12.295 10.457 1.00 93.88 191 SER A CA 1
ATOM 1500 C C . SER A 1 191 ? 4.414 -12.390 11.983 1.00 93.88 191 SER A C 1
ATOM 1502 O O . SER A 1 191 ? 4.872 -13.372 12.570 1.00 93.88 191 SER A O 1
ATOM 1504 N N . LYS A 1 192 ? 3.869 -11.364 12.649 1.00 95.38 192 LYS A N 1
ATOM 1505 C CA . LYS A 1 192 ? 3.875 -11.249 14.110 1.00 95.38 192 LYS A CA 1
ATOM 1506 C C . LYS A 1 192 ? 2.693 -10.423 14.616 1.00 95.38 192 LYS A C 1
ATOM 1508 O O . LYS A 1 192 ? 2.304 -9.433 14.001 1.00 95.38 192 LYS A O 1
ATOM 1513 N N . SER A 1 193 ? 2.184 -10.785 15.792 1.00 96.62 193 SER A N 1
ATOM 1514 C CA . SER A 1 193 ? 1.247 -9.972 16.575 1.00 96.62 193 SER A CA 1
ATOM 1515 C C . SER A 1 193 ? 1.890 -9.488 17.879 1.00 96.62 193 SER A C 1
ATOM 1517 O O . SER A 1 193 ? 2.646 -10.232 18.508 1.00 96.62 193 SER A O 1
ATOM 1519 N N . VAL A 1 194 ? 1.565 -8.273 18.321 1.00 97.31 194 VAL A N 1
ATOM 1520 C CA . VAL A 1 194 ? 1.990 -7.703 19.614 1.00 97.31 194 VAL A CA 1
ATOM 1521 C C . VAL A 1 194 ? 0.779 -7.060 20.283 1.00 97.31 194 VAL A C 1
ATOM 1523 O O . VAL A 1 194 ? 0.057 -6.313 19.635 1.00 97.31 194 VAL A O 1
ATOM 1526 N N . ASN A 1 195 ? 0.557 -7.332 21.574 1.00 96.25 195 ASN A N 1
ATOM 1527 C CA . ASN A 1 195 ? -0.561 -6.775 22.356 1.00 96.25 195 ASN A CA 1
ATOM 1528 C C . ASN A 1 195 ? -1.936 -6.939 21.674 1.00 96.25 195 ASN A C 1
ATOM 1530 O O . ASN A 1 195 ? -2.727 -5.988 21.641 1.00 96.25 195 ASN A O 1
ATOM 1534 N N . ASP A 1 196 ? -2.181 -8.130 21.115 1.00 96.62 196 ASP A N 1
ATOM 1535 C CA . ASP A 1 196 ? -3.380 -8.467 20.336 1.00 96.62 196 ASP A CA 1
ATOM 1536 C C . ASP A 1 196 ? -3.624 -7.530 19.137 1.00 96.62 196 ASP A C 1
ATOM 1538 O O . ASP A 1 196 ? -4.762 -7.217 18.794 1.00 96.62 196 ASP A O 1
ATOM 1542 N N . ASP A 1 197 ? -2.553 -7.048 18.511 1.00 97.94 197 ASP A N 1
ATOM 1543 C CA . ASP A 1 197 ? -2.592 -6.177 17.338 1.00 97.94 197 ASP A CA 1
ATOM 1544 C C . ASP A 1 197 ? -1.541 -6.607 16.295 1.00 97.94 197 ASP A C 1
ATOM 1546 O O . ASP A 1 197 ? -0.631 -7.392 16.586 1.00 97.94 197 ASP A O 1
ATOM 1550 N N . PHE A 1 198 ? -1.641 -6.058 15.086 1.00 97.44 198 PHE A N 1
ATOM 1551 C CA . PHE A 1 198 ? -0.657 -6.181 14.016 1.00 97.44 198 PHE A CA 1
ATOM 1552 C C . PHE A 1 198 ? 0.685 -5.629 14.513 1.00 97.44 198 PHE A C 1
ATOM 1554 O O . PHE A 1 198 ? 0.758 -4.490 14.985 1.00 97.44 198 PHE A O 1
ATOM 1561 N N . CYS A 1 199 ? 1.751 -6.431 14.430 1.00 96.19 199 CYS A N 1
ATOM 1562 C CA . CYS A 1 199 ? 3.093 -5.965 14.762 1.00 96.19 199 CYS A CA 1
ATOM 1563 C C . CYS A 1 199 ? 3.651 -5.133 13.611 1.00 96.19 199 CYS A C 1
ATOM 1565 O O . CYS A 1 199 ? 3.703 -5.586 12.472 1.00 96.19 199 CYS A O 1
ATOM 1567 N N . VAL A 1 200 ? 4.129 -3.939 13.931 1.00 93.94 200 VAL A N 1
ATOM 1568 C CA . VAL A 1 200 ? 4.827 -3.042 13.023 1.00 93.94 200 VAL A CA 1
ATOM 1569 C C . VAL A 1 200 ? 6.299 -2.998 13.414 1.00 93.94 200 VAL A C 1
ATOM 1571 O O . VAL A 1 200 ? 6.660 -2.743 14.569 1.00 93.94 200 VAL A O 1
ATOM 1574 N N . GLY A 1 201 ? 7.165 -3.270 12.438 1.00 87.50 201 GLY A N 1
ATOM 1575 C CA . GLY A 1 201 ? 8.598 -3.397 12.659 1.00 87.50 201 GLY A CA 1
ATOM 1576 C C . GLY A 1 201 ? 8.889 -4.548 13.618 1.00 87.50 201 GLY A C 1
ATOM 1577 O O . GLY A 1 201 ? 8.321 -5.631 13.501 1.00 87.50 201 GLY A O 1
ATOM 1578 N N . ASN A 1 202 ? 9.761 -4.314 14.598 1.00 84.06 202 ASN A N 1
ATOM 1579 C CA . ASN A 1 202 ? 10.249 -5.406 15.440 1.00 84.06 202 ASN A CA 1
ATOM 1580 C C . ASN A 1 202 ? 9.352 -5.717 16.645 1.00 84.06 202 ASN A C 1
ATOM 1582 O O . ASN A 1 202 ? 9.333 -6.867 17.096 1.00 84.06 202 ASN A O 1
ATOM 1586 N N . ASN A 1 203 ? 8.652 -4.729 17.221 1.00 91.81 203 ASN A N 1
ATOM 1587 C CA . ASN A 1 203 ? 7.908 -4.956 18.467 1.00 91.81 203 ASN A CA 1
ATOM 1588 C C . ASN A 1 203 ? 6.826 -3.915 18.812 1.00 91.81 203 ASN A C 1
ATOM 1590 O O . ASN A 1 203 ? 6.478 -3.788 19.985 1.00 91.81 203 ASN A O 1
ATOM 1594 N N . THR A 1 204 ? 6.311 -3.163 17.839 1.00 95.62 204 THR A N 1
ATOM 1595 C CA . THR A 1 204 ? 5.310 -2.116 18.096 1.00 95.62 204 THR A CA 1
ATOM 1596 C C . THR A 1 204 ? 3.940 -2.597 17.642 1.00 95.62 204 THR A C 1
ATOM 1598 O O . THR A 1 204 ? 3.793 -3.027 16.505 1.00 95.62 204 THR A O 1
ATOM 1601 N N . ALA A 1 205 ? 2.929 -2.543 18.506 1.00 97.19 205 ALA A N 1
ATOM 1602 C CA . ALA A 1 205 ? 1.550 -2.778 18.082 1.00 97.19 205 ALA A CA 1
ATOM 1603 C C . ALA A 1 205 ? 1.064 -1.601 17.222 1.00 97.19 205 ALA A C 1
ATOM 1605 O O . ALA A 1 205 ? 1.339 -0.451 17.562 1.00 97.19 205 ALA A O 1
ATOM 1606 N N . TYR A 1 206 ? 0.314 -1.863 16.147 1.00 97.38 206 TYR A N 1
ATOM 1607 C CA . TYR A 1 206 ? -0.182 -0.820 15.237 1.00 97.38 206 TYR A CA 1
ATOM 1608 C C . TYR A 1 206 ? -0.857 0.342 15.986 1.00 97.38 206 TYR A C 1
ATOM 1610 O O . TYR A 1 206 ? -0.557 1.504 15.729 1.00 97.38 206 TYR A O 1
ATOM 1618 N N . LYS A 1 207 ? -1.728 0.047 16.963 1.00 96.69 207 LYS A N 1
ATOM 1619 C CA . LYS A 1 207 ? -2.453 1.054 17.767 1.00 96.69 207 LYS A CA 1
ATOM 1620 C C . LYS A 1 207 ? -1.571 1.980 18.614 1.00 96.69 207 LYS A C 1
ATOM 1622 O O . LYS A 1 207 ? -2.099 2.976 19.116 1.00 96.69 207 LYS A O 1
ATOM 1627 N N . ASP A 1 208 ? -0.308 1.605 18.818 1.00 96.12 208 ASP A N 1
ATOM 1628 C CA . ASP A 1 208 ? 0.671 2.285 19.674 1.00 96.12 208 ASP A CA 1
ATOM 1629 C C . ASP A 1 208 ? 1.713 3.073 18.850 1.00 96.12 208 ASP A C 1
ATOM 1631 O O . ASP A 1 208 ? 2.657 3.630 19.410 1.00 96.12 208 ASP A O 1
ATOM 1635 N N . MET A 1 209 ? 1.572 3.113 17.521 1.00 95.81 209 MET A N 1
ATOM 1636 C CA . MET A 1 209 ? 2.402 3.947 16.652 1.00 95.81 209 MET A CA 1
ATOM 1637 C C . ME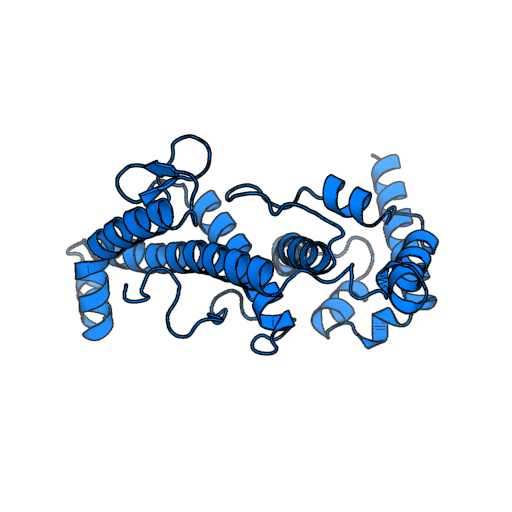T A 1 209 ? 2.108 5.438 16.830 1.00 95.81 209 MET A C 1
ATOM 1639 O O . MET A 1 209 ? 1.025 5.828 17.264 1.00 95.81 209 MET A O 1
ATOM 1643 N N . ASP A 1 210 ? 3.071 6.276 16.448 1.00 95.31 210 ASP A N 1
ATOM 1644 C CA . ASP A 1 210 ? 2.867 7.717 16.371 1.00 95.31 210 ASP A CA 1
ATOM 1645 C C . ASP A 1 210 ? 2.032 8.116 15.141 1.00 95.31 210 ASP A C 1
ATOM 1647 O O . ASP A 1 210 ? 1.901 7.371 14.167 1.00 95.31 210 ASP A O 1
ATOM 1651 N N . ASP A 1 211 ? 1.484 9.332 15.162 1.00 93.75 211 ASP A N 1
ATOM 1652 C CA . ASP A 1 211 ? 0.629 9.840 14.084 1.00 93.75 211 ASP A CA 1
ATOM 1653 C C . ASP A 1 211 ? 1.318 9.825 12.711 1.00 93.75 211 ASP A C 1
ATOM 1655 O O . ASP A 1 211 ? 0.661 9.708 11.675 1.00 93.75 211 ASP A O 1
ATOM 1659 N N . HIS A 1 212 ? 2.644 9.991 12.679 1.00 92.25 212 HIS A N 1
ATOM 1660 C CA . HIS A 1 212 ? 3.410 9.932 11.439 1.00 92.25 212 HIS A CA 1
ATOM 1661 C C . HIS A 1 212 ? 3.419 8.517 10.866 1.00 92.25 212 HIS A C 1
ATOM 1663 O O . HIS A 1 212 ? 2.989 8.332 9.728 1.00 92.25 212 HIS A O 1
ATOM 1669 N N . GLY A 1 213 ? 3.807 7.522 11.660 1.00 93.50 213 GLY A N 1
ATOM 1670 C CA . GLY A 1 213 ? 3.828 6.137 11.219 1.00 93.50 213 GLY A CA 1
ATOM 1671 C C . GLY A 1 213 ? 2.434 5.590 10.893 1.00 93.50 213 GLY A C 1
ATOM 1672 O O . GLY A 1 213 ? 2.293 4.835 9.932 1.00 93.50 213 GLY A O 1
ATOM 1673 N N . LEU A 1 214 ? 1.393 6.011 11.622 1.00 95.00 214 LEU A N 1
ATOM 1674 C CA . LEU A 1 214 ? 0.002 5.657 11.313 1.00 95.00 214 LEU A CA 1
ATOM 1675 C C . LEU A 1 214 ? -0.424 6.161 9.928 1.00 95.00 214 LEU A C 1
ATOM 1677 O O . LEU A 1 214 ? -0.971 5.391 9.134 1.00 95.00 214 LEU A O 1
ATOM 1681 N N . ARG A 1 215 ? -0.133 7.432 9.616 1.00 92.69 215 ARG A N 1
ATOM 1682 C CA . ARG A 1 215 ? -0.434 8.028 8.305 1.00 92.69 215 ARG A CA 1
ATOM 1683 C C . ARG A 1 215 ? 0.361 7.376 7.180 1.00 92.69 215 ARG A C 1
ATOM 1685 O O . ARG A 1 215 ? -0.189 7.164 6.101 1.00 92.69 215 ARG A O 1
ATOM 1692 N N . ASP A 1 216 ? 1.632 7.069 7.414 1.00 92.00 216 ASP A N 1
ATOM 1693 C CA . ASP A 1 216 ? 2.490 6.457 6.399 1.00 92.00 216 ASP A CA 1
ATOM 1694 C C . ASP A 1 216 ? 2.036 5.026 6.076 1.00 92.00 216 ASP A C 1
ATOM 1696 O O . ASP A 1 216 ? 1.930 4.665 4.902 1.00 92.00 216 ASP A O 1
ATOM 1700 N N . LEU A 1 217 ? 1.662 4.233 7.088 1.00 93.81 217 LEU A N 1
ATOM 1701 C CA . LEU A 1 217 ? 1.095 2.897 6.880 1.00 93.81 217 LEU A CA 1
ATOM 1702 C C . LEU A 1 217 ? -0.268 2.926 6.185 1.00 93.81 217 LEU A C 1
ATOM 1704 O O . LEU A 1 217 ? -0.517 2.100 5.300 1.00 93.81 217 LEU A O 1
ATOM 1708 N N . GLU A 1 218 ? -1.151 3.857 6.554 1.00 94.69 218 GLU A N 1
ATOM 1709 C CA . GLU A 1 218 ? -2.437 4.022 5.870 1.00 94.69 218 GLU A CA 1
ATOM 1710 C C . GLU A 1 218 ? -2.215 4.317 4.385 1.00 94.69 218 GLU A C 1
ATOM 1712 O O . GLU A 1 218 ? -2.756 3.626 3.524 1.00 94.69 218 GLU A O 1
ATOM 1717 N N . ARG A 1 219 ? -1.370 5.303 4.079 1.00 93.62 219 ARG A N 1
ATOM 1718 C CA . ARG A 1 219 ? -1.065 5.720 2.708 1.00 93.62 219 ARG A CA 1
ATOM 1719 C C . ARG A 1 219 ? -0.424 4.611 1.884 1.00 93.62 219 ARG A C 1
ATOM 1721 O O . ARG A 1 219 ? -0.802 4.417 0.732 1.00 93.62 219 ARG A O 1
ATOM 1728 N N . MET A 1 220 ? 0.513 3.876 2.473 1.00 94.75 220 MET A N 1
ATOM 1729 C CA . MET A 1 220 ? 1.173 2.749 1.822 1.00 94.75 220 MET A CA 1
ATOM 1730 C C . MET A 1 220 ? 0.194 1.609 1.537 1.00 94.75 220 MET A C 1
ATOM 1732 O O . MET A 1 220 ? 0.119 1.141 0.404 1.00 94.75 220 MET A O 1
ATOM 1736 N N . SER A 1 221 ? -0.587 1.179 2.532 1.00 95.00 221 SER A N 1
ATOM 1737 C CA . SER A 1 221 ? -1.579 0.111 2.341 1.00 95.00 221 SER A CA 1
ATOM 1738 C C . SER A 1 221 ? -2.658 0.504 1.327 1.00 95.00 221 SER A C 1
ATOM 1740 O O . SER A 1 221 ? -3.000 -0.308 0.469 1.00 95.00 221 SER A O 1
ATOM 1742 N N . ALA A 1 222 ? -3.111 1.762 1.349 1.00 95.75 222 ALA A N 1
ATOM 1743 C CA . ALA A 1 222 ? -4.030 2.320 0.361 1.00 95.75 222 ALA A CA 1
ATOM 1744 C C . ALA A 1 222 ? -3.441 2.277 -1.057 1.00 95.75 222 ALA A C 1
ATOM 1746 O O . ALA A 1 222 ? -4.084 1.775 -1.973 1.00 95.75 222 ALA A O 1
ATOM 1747 N N . ALA A 1 223 ? -2.206 2.750 -1.240 1.00 96.38 223 ALA A N 1
ATOM 1748 C CA . ALA A 1 223 ? -1.565 2.802 -2.551 1.00 96.38 223 ALA A CA 1
ATOM 1749 C C . ALA A 1 223 ? -1.255 1.420 -3.131 1.00 96.38 223 ALA A C 1
ATOM 1751 O O . ALA A 1 223 ? -1.367 1.225 -4.348 1.00 96.38 223 ALA A O 1
ATOM 1752 N N . ARG A 1 224 ? -0.900 0.459 -2.269 1.00 97.19 224 ARG A N 1
ATOM 1753 C CA . ARG A 1 224 ? -0.731 -0.940 -2.669 1.00 97.19 224 ARG A CA 1
ATOM 1754 C C . ARG A 1 224 ? -2.062 -1.558 -3.090 1.00 97.19 224 ARG A C 1
ATOM 1756 O O . ARG A 1 224 ? -2.130 -2.160 -4.158 1.00 97.19 224 ARG A O 1
ATOM 1763 N N . LEU A 1 225 ? -3.119 -1.373 -2.292 1.00 97.19 225 LEU A N 1
ATOM 1764 C CA . LEU A 1 225 ? -4.443 -1.918 -2.597 1.00 97.19 225 LEU A CA 1
ATOM 1765 C C . LEU A 1 225 ? -5.034 -1.295 -3.863 1.00 97.19 225 LEU A C 1
ATOM 1767 O O . LEU A 1 225 ? -5.561 -2.020 -4.697 1.00 97.19 225 LEU A O 1
ATOM 1771 N N . ALA A 1 226 ? -4.894 0.017 -4.045 1.00 97.12 226 ALA A N 1
ATOM 1772 C CA . ALA A 1 226 ? -5.393 0.707 -5.226 1.00 97.12 226 ALA A CA 1
ATOM 1773 C C . ALA A 1 226 ? -4.719 0.210 -6.514 1.00 97.12 226 ALA A C 1
ATOM 1775 O O . ALA A 1 226 ? -5.393 0.025 -7.521 1.00 97.12 226 ALA A O 1
ATOM 1776 N N . ALA A 1 227 ? -3.414 -0.087 -6.479 1.00 97.44 227 ALA A N 1
ATOM 1777 C CA . ALA A 1 227 ? -2.719 -0.678 -7.623 1.00 97.44 227 ALA A CA 1
ATOM 1778 C C . ALA A 1 227 ? -3.257 -2.077 -7.970 1.00 97.44 227 ALA A C 1
ATOM 1780 O O . ALA A 1 227 ? -3.497 -2.373 -9.140 1.00 97.44 227 ALA A O 1
ATOM 1781 N N . LEU A 1 228 ? -3.503 -2.921 -6.962 1.00 97.56 228 LEU A N 1
ATOM 1782 C CA . LEU A 1 228 ? -4.136 -4.229 -7.163 1.00 97.56 228 LEU A CA 1
ATOM 1783 C C . LEU A 1 228 ? -5.581 -4.088 -7.669 1.00 97.56 228 LEU A C 1
ATOM 1785 O O . LEU A 1 228 ? -5.996 -4.829 -8.556 1.00 97.56 228 LEU A O 1
ATOM 1789 N N . GLY A 1 229 ? -6.331 -3.120 -7.138 1.00 97.25 229 GLY A N 1
ATOM 1790 C CA . GLY A 1 229 ? -7.702 -2.809 -7.540 1.00 97.25 229 GLY A CA 1
ATOM 1791 C C . GLY A 1 229 ? -7.789 -2.318 -8.984 1.00 97.25 229 GLY A C 1
ATOM 1792 O O . GLY A 1 229 ? -8.704 -2.697 -9.716 1.00 97.25 229 GLY A O 1
ATOM 1793 N N . TRP A 1 230 ? -6.803 -1.535 -9.420 1.00 96.62 230 TRP A N 1
ATOM 1794 C CA . TRP A 1 230 ? -6.672 -1.085 -10.800 1.00 96.62 230 TRP A CA 1
ATOM 1795 C C . TRP A 1 230 ? -6.413 -2.259 -11.750 1.00 96.62 230 TRP A C 1
ATOM 1797 O O . TRP A 1 230 ? -7.087 -2.372 -12.773 1.00 96.62 230 TRP A O 1
ATOM 1807 N N . LEU A 1 231 ? -5.531 -3.199 -11.376 1.00 96.00 231 LEU A N 1
ATOM 1808 C CA . LEU A 1 231 ? -5.254 -4.406 -12.173 1.00 96.00 231 LEU A CA 1
ATOM 1809 C C . LEU A 1 231 ? -6.503 -5.267 -12.422 1.00 96.00 231 LEU A C 1
ATOM 1811 O O . LEU A 1 231 ? -6.597 -5.920 -13.460 1.00 96.00 231 LEU A O 1
ATOM 1815 N N . VAL A 1 232 ? -7.465 -5.267 -11.494 1.00 95.69 232 VAL A N 1
ATOM 1816 C CA . VAL A 1 232 ? -8.730 -6.016 -11.624 1.00 95.69 232 VAL A CA 1
ATOM 1817 C C . VAL A 1 232 ? -9.914 -5.150 -12.071 1.00 95.69 232 VAL A C 1
ATOM 1819 O O . VAL A 1 232 ? -11.040 -5.641 -12.137 1.00 95.69 232 VAL A O 1
ATOM 1822 N N . GLY A 1 233 ? -9.681 -3.874 -12.396 1.00 95.38 233 GLY A N 1
ATOM 1823 C CA . GLY A 1 233 ? -10.682 -2.972 -12.968 1.00 95.38 233 GLY A CA 1
ATOM 1824 C C . GLY A 1 233 ? -11.750 -2.462 -11.996 1.00 95.38 233 GLY A C 1
ATOM 1825 O O . GLY A 1 233 ? -12.842 -2.107 -12.438 1.00 95.38 233 GLY A O 1
ATOM 1826 N N . ILE A 1 234 ? -11.480 -2.433 -10.686 1.00 95.06 234 ILE A N 1
ATOM 1827 C CA . ILE A 1 234 ? -12.421 -1.881 -9.688 1.00 95.06 234 ILE A CA 1
ATOM 1828 C C . ILE A 1 234 ? -12.031 -0.487 -9.192 1.00 95.06 234 ILE A C 1
ATOM 1830 O O . ILE A 1 234 ? -12.875 0.216 -8.626 1.00 95.06 234 ILE A O 1
ATOM 1834 N N . GLU A 1 235 ? -10.773 -0.100 -9.391 1.00 94.94 235 GLU A N 1
ATOM 1835 C CA . GLU A 1 235 ? -10.201 1.164 -8.937 1.00 94.94 235 GLU A CA 1
ATOM 1836 C C . GLU A 1 235 ? -9.651 1.958 -10.125 1.00 94.94 235 GLU A C 1
ATOM 1838 O O . GLU A 1 235 ? -9.104 1.386 -11.069 1.00 94.94 235 GLU A O 1
ATOM 1843 N N . GLU A 1 236 ? -9.805 3.279 -10.079 1.00 92.25 236 GLU A N 1
ATOM 1844 C CA . GLU A 1 236 ? -9.226 4.174 -11.083 1.00 92.25 236 GLU A CA 1
ATOM 1845 C C . GLU A 1 236 ? -7.750 4.437 -10.773 1.00 92.25 236 GLU A C 1
ATOM 1847 O O . GLU A 1 236 ? -7.317 4.352 -9.623 1.00 92.25 236 GLU A O 1
ATOM 1852 N N . TRP A 1 237 ? -6.949 4.807 -11.780 1.00 90.62 237 TRP A N 1
ATOM 1853 C CA . TRP A 1 237 ? -5.550 5.146 -11.500 1.00 90.62 237 TRP A CA 1
ATOM 1854 C C . TRP A 1 237 ? -5.458 6.366 -10.581 1.00 90.62 237 TRP A C 1
ATOM 1856 O O . TRP A 1 237 ? -4.713 6.336 -9.607 1.00 90.62 237 TRP A O 1
ATOM 1866 N N . ASP A 1 238 ? -6.247 7.413 -10.823 1.00 89.81 238 ASP A N 1
ATOM 1867 C CA . ASP A 1 238 ? -6.379 8.583 -9.941 1.00 89.81 238 ASP A CA 1
ATOM 1868 C C . ASP A 1 238 ? -7.426 8.347 -8.836 1.00 89.81 238 ASP A C 1
ATOM 1870 O O . ASP A 1 238 ? -8.431 9.050 -8.741 1.00 89.81 238 ASP A O 1
ATOM 1874 N N . TYR A 1 239 ? -7.192 7.323 -8.014 1.00 90.50 239 TYR A N 1
ATOM 1875 C CA . TYR A 1 239 ? -8.057 6.951 -6.892 1.00 90.50 239 TYR A CA 1
ATOM 1876 C C . TYR A 1 239 ? -8.078 7.998 -5.767 1.00 90.50 239 TYR A C 1
ATOM 1878 O O . TYR A 1 239 ? -7.133 8.767 -5.580 1.00 90.50 239 TYR A O 1
ATOM 1886 N N . ASP A 1 240 ? -9.142 7.969 -4.959 1.00 90.12 240 ASP A N 1
ATOM 1887 C CA . ASP A 1 240 ? -9.224 8.700 -3.691 1.00 90.12 240 ASP A CA 1
ATOM 1888 C C . ASP A 1 240 ? -8.561 7.872 -2.572 1.00 90.12 240 ASP A C 1
ATOM 1890 O O . ASP A 1 240 ? -9.098 6.828 -2.186 1.00 90.12 240 ASP A O 1
ATOM 1894 N N . PRO A 1 241 ? -7.429 8.315 -1.990 1.00 85.19 241 PRO A N 1
ATOM 1895 C CA . PRO A 1 241 ? -6.738 7.563 -0.941 1.00 85.19 241 PRO A CA 1
ATOM 1896 C C . PRO A 1 241 ? -7.591 7.316 0.312 1.00 85.19 241 PRO A C 1
ATOM 1898 O O . PRO A 1 241 ? -7.336 6.375 1.072 1.00 85.19 241 PRO A O 1
ATOM 1901 N N . SER A 1 242 ? -8.610 8.146 0.547 1.00 85.94 242 SER A N 1
ATOM 1902 C CA . SER A 1 242 ? -9.515 7.995 1.684 1.00 85.94 242 SER A CA 1
ATOM 1903 C C . SER A 1 242 ? -10.557 6.889 1.483 1.00 85.94 242 SER A C 1
ATOM 1905 O O . SER A 1 242 ? -11.069 6.367 2.477 1.00 85.94 242 SER A O 1
ATOM 1907 N N . ASN A 1 243 ? -10.803 6.480 0.233 1.00 89.94 243 ASN A N 1
ATOM 1908 C CA . ASN A 1 243 ? -11.894 5.594 -0.168 1.00 89.94 243 ASN A CA 1
ATOM 1909 C C . ASN A 1 243 ? -11.447 4.529 -1.189 1.00 89.94 243 ASN A C 1
ATOM 1911 O O . ASN A 1 243 ? -12.081 4.338 -2.226 1.00 89.94 243 ASN A O 1
ATOM 1915 N N . VAL A 1 244 ? -10.351 3.829 -0.889 1.00 94.94 244 VAL A N 1
ATOM 1916 C CA . VAL A 1 244 ? -9.892 2.701 -1.711 1.00 94.94 244 VAL A CA 1
ATOM 1917 C C . VAL A 1 244 ? -10.821 1.511 -1.498 1.00 94.94 244 VAL A C 1
ATOM 1919 O O . VAL A 1 244 ? -11.151 1.156 -0.360 1.00 94.94 244 VAL A O 1
ATOM 1922 N N . LYS A 1 245 ? -11.252 0.882 -2.591 1.00 94.25 245 LYS A N 1
ATOM 1923 C CA . LYS A 1 245 ? -12.170 -0.260 -2.527 1.00 94.25 245 LYS A CA 1
ATOM 1924 C C . LYS A 1 245 ? -11.438 -1.541 -2.133 1.00 94.25 245 LYS A C 1
ATOM 1926 O O . LYS A 1 245 ? -10.357 -1.837 -2.633 1.00 94.25 245 LYS A O 1
ATOM 1931 N N . PHE A 1 246 ? -12.081 -2.340 -1.284 1.00 94.88 246 PHE A N 1
ATOM 1932 C CA . PHE A 1 246 ? -11.698 -3.738 -1.095 1.00 94.88 246 PHE A CA 1
ATOM 1933 C C . PHE A 1 246 ? -12.019 -4.529 -2.370 1.00 94.88 246 PHE A C 1
ATOM 1935 O O . PHE A 1 246 ? -13.078 -4.340 -2.974 1.00 94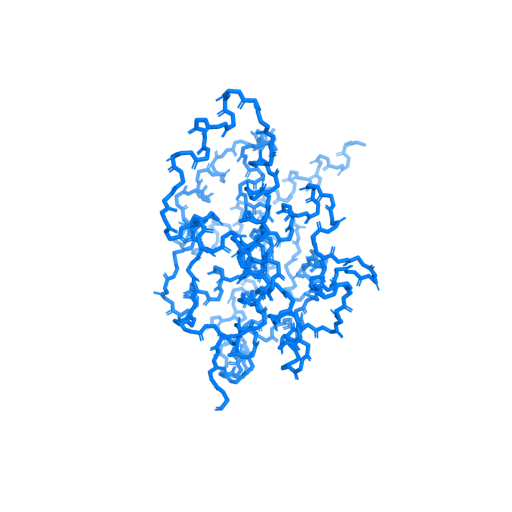.88 246 PHE A O 1
ATOM 1942 N N . ILE A 1 247 ? -11.101 -5.405 -2.770 1.00 94.88 247 ILE A N 1
ATOM 1943 C CA . ILE A 1 247 ? -11.251 -6.321 -3.903 1.00 94.88 247 ILE A CA 1
ATOM 1944 C C . ILE A 1 247 ? -12.169 -7.476 -3.509 1.00 94.88 247 ILE A C 1
ATOM 1946 O O . ILE A 1 247 ? -13.069 -7.846 -4.266 1.00 94.88 247 ILE A O 1
ATOM 1950 N N . ASN A 1 248 ? -11.983 -8.024 -2.310 1.00 90.62 248 ASN A N 1
ATOM 1951 C CA . ASN A 1 248 ? -12.836 -9.070 -1.778 1.00 90.62 248 ASN A CA 1
ATOM 1952 C C . ASN A 1 248 ? -14.044 -8.458 -1.046 1.00 90.62 248 ASN A C 1
ATOM 1954 O O . ASN A 1 248 ? -13.868 -7.727 -0.069 1.00 90.62 248 ASN A O 1
ATOM 1958 N N . PRO A 1 249 ? -15.287 -8.832 -1.408 1.00 79.75 249 PRO A N 1
ATOM 1959 C CA . PRO A 1 249 ? -16.483 -8.403 -0.675 1.00 79.75 249 PRO A CA 1
ATOM 1960 C C . PRO A 1 249 ? -16.488 -8.854 0.794 1.00 79.75 249 PRO A C 1
ATOM 1962 O O . PRO A 1 249 ? -17.038 -8.184 1.664 1.00 79.75 249 PRO A O 1
ATOM 1965 N N . LEU A 1 250 ? -15.868 -10.007 1.059 1.00 80.69 250 LEU A N 1
ATOM 1966 C CA . LEU A 1 250 ? -15.570 -10.539 2.384 1.00 80.69 250 LEU A CA 1
ATOM 1967 C C . LEU A 1 250 ? -14.064 -10.787 2.441 1.00 80.69 250 LEU A C 1
ATOM 1969 O O . LEU A 1 250 ? -13.581 -11.805 1.941 1.00 80.69 250 LEU A O 1
ATOM 1973 N N . GLY A 1 251 ? -13.333 -9.829 3.015 1.00 79.00 251 GLY A N 1
ATOM 1974 C CA . GLY A 1 251 ? -11.885 -9.924 3.189 1.00 79.00 251 GLY A CA 1
ATOM 1975 C C . GLY A 1 251 ? -11.481 -11.177 3.969 1.00 79.00 251 GLY A C 1
ATOM 1976 O O . GLY A 1 251 ? -12.254 -11.695 4.780 1.00 79.00 251 GLY A O 1
ATOM 1977 N N . SER A 1 252 ? -10.261 -11.652 3.732 1.00 82.12 252 SER A N 1
ATOM 1978 C CA . SER A 1 252 ? -9.667 -12.850 4.353 1.00 82.12 252 SER A CA 1
ATOM 1979 C C . SER A 1 252 ? -9.873 -12.937 5.871 1.00 82.12 252 SER A C 1
ATOM 1981 O O . SER A 1 252 ? -10.219 -13.998 6.384 1.00 82.12 252 SER A O 1
ATOM 1983 N N . LEU A 1 253 ? -9.789 -11.802 6.570 1.00 88.25 253 LEU A N 1
ATOM 1984 C CA . LEU A 1 253 ? -10.008 -11.683 8.017 1.00 88.25 253 LEU A CA 1
ATOM 1985 C C . LEU A 1 253 ? -11.391 -12.159 8.498 1.00 88.25 253 LEU A C 1
ATOM 1987 O O . LEU A 1 253 ? -11.541 -12.533 9.660 1.00 88.25 253 LEU A O 1
ATOM 1991 N N . TRP A 1 254 ? -12.398 -12.137 7.623 1.00 88.31 254 TRP A N 1
ATOM 1992 C CA . TRP A 1 254 ? -13.807 -12.360 7.967 1.00 88.31 254 TRP A CA 1
ATOM 1993 C C . TRP A 1 254 ? -14.425 -13.562 7.249 1.00 88.31 254 TRP A C 1
ATOM 1995 O O . TRP A 1 254 ? -15.594 -13.875 7.485 1.00 88.31 254 TRP A O 1
ATOM 2005 N N . LYS A 1 255 ? -13.669 -14.243 6.376 1.00 82.38 255 LYS A N 1
ATOM 2006 C CA . LYS A 1 255 ? -14.147 -15.440 5.673 1.00 82.38 255 LYS A CA 1
ATOM 2007 C C . LYS A 1 255 ? -14.446 -16.559 6.700 1.00 82.38 255 LYS A C 1
ATOM 2009 O O . LYS A 1 255 ? -13.572 -16.863 7.529 1.00 82.38 255 LYS A O 1
ATOM 2014 N N . PRO A 1 256 ? -15.653 -17.169 6.669 1.00 73.62 256 PRO A N 1
ATOM 2015 C CA . PRO A 1 256 ? -15.963 -18.355 7.469 1.00 73.62 256 PRO A CA 1
ATOM 2016 C C . PRO A 1 256 ? -14.974 -19.488 7.173 1.00 73.62 256 PRO A C 1
ATOM 2018 O O . PRO A 1 256 ? -14.489 -19.587 6.046 1.00 73.62 256 PRO A O 1
ATOM 2021 N N . GLN A 1 257 ? -14.674 -20.308 8.183 1.00 61.09 257 GLN A N 1
ATOM 2022 C CA . GLN A 1 257 ? -13.920 -21.556 8.008 1.00 61.09 257 GLN A CA 1
ATOM 2023 C C . GLN A 1 257 ? -14.826 -22.676 7.502 1.00 61.09 257 GLN A C 1
ATOM 2025 O O . GLN A 1 257 ? -16.002 -22.709 7.937 1.00 61.09 257 GLN A O 1
#

pLDDT: mean 90.99, std 6.25, range [56.62, 98.06]

Mean predicted aligned error: 5.2 Å

Radius of gyration: 21.27 Å; Cα contacts (8 Å, |Δi|>4): 252; chains: 1; bounding box: 53×47×57 Å

Foldseek 3Di:
DVVVVVLQVLLLVLVVVLVVVDPVVVVDDPLRVVLNPDDPPPQDCVPNCVLCVLVQLLLVLVQVQQVLDVDDDDPPDGDDVVSSCVSQVDDRSHNVSSVVSVCCCPPNPSVDPVRGDDPVVLLLVLLLLVLLLVQLVLLVLQVLLVQLPDPDPVSVVVVVPDDPVSVVCSVCSLVLQLLLLVQCCVSVSAVDAEPSHGDHPDHDHLNRDDPVSSVSSLSSSLSSNLSSCVVVPNHDPSGDSVDRDRPDPQRSSGDDD

Sequence (257 aa):
MACKIERAQAGYAALQEALSKTTIMEHMTLNEKALLQKQFGTWDIATDIVAIQNRWESFGMLIWALCIVKEIPEPPQSFPHEQLYQATAIIPGFPNTIDMFLDYFTTGEGSKASHIISKTDFEAVVDKTEAWYWRSKAQTVLELKRGLQSDSPEIIQARQKVTAGLRAVMENIEKAISQASQRALADGLISKSVNDDFCVGNNTAYKDMDDHGLRDLERMSAARLAALGWLVGIEEWDYDPSNVKFINPLGSLWKPQ

Organism: Batrachochytrium dendrobatidis (strain JEL423) (NCBI:txid403673)

Secondary structure (DSSP, 8-state):
-HHHHHHHHHHHHHHHHHHHHSSHHHH--HHHHHHHTSPTT---IIIIIHHHTTHHHHHHHHHHHTTSS--PPPTTPPPPHHHHHHHHT--TT-THHHHHHHHHHHTSGGGSGGGS--HHHHHHHHHHHHHHHHHHHHHHHHHHHHHT---SHHHHHHHHHS-HHHHHHHHHHHHHHHHHHHHHHHTTSSS-EETTEEEETTTEEGGGS-HHHHHHHHHHHHHHHHHHHHHTTSS-TT--TTSPPPSSSS-GGG---

Solvent-accessible surface area (backbone atoms only — not comparable to full-atom values): 14469 Å² total; per-residue (Å²): 112,68,72,59,52,53,51,52,50,41,31,52,53,18,49,54,53,35,48,74,74,45,71,58,66,78,74,50,50,72,68,57,50,56,59,70,68,50,58,91,91,66,75,44,62,85,65,51,46,61,72,49,59,47,50,54,34,21,50,47,46,52,38,30,45,41,53,57,41,89,73,81,61,64,68,75,48,66,64,55,65,68,58,54,32,63,58,54,57,45,47,89,52,42,33,67,30,53,55,53,43,50,45,32,43,73,75,38,74,55,56,40,74,85,27,46,56,52,71,68,61,49,52,53,50,47,44,28,35,50,52,52,34,49,50,42,55,50,46,56,46,51,49,52,47,61,69,52,70,51,90,47,73,68,34,52,57,52,58,69,71,53,49,71,69,59,49,56,47,45,76,42,42,68,60,50,43,29,53,36,26,55,45,28,42,75,72,63,53,37,96,48,68,30,94,56,20,50,36,38,69,93,80,38,27,57,92,73,53,53,74,66,59,49,52,51,49,37,47,44,28,32,27,37,36,37,40,56,23,35,78,73,69,79,35,56,91,89,59,54,79,92,68,61,70,74,85,50,96,65,45,67,74,69,54,82,131